Protein AF-A0A2V2NEQ7-F1 (afdb_mono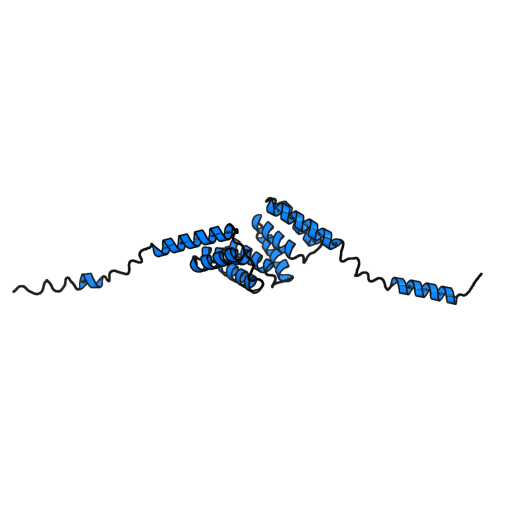mer)

pLDDT: mean 85.44, std 20.17, range [41.31, 98.88]

Sequence (214 aa):
MIRCPTLILILLLLCMVMSIVTPASAAGIRHDNIGAVQLYNLAVDEATAGNFTQADNLTAQALSIQPNFTLALVTRASVLMNLRNMTGAKEVLDKAMAFDPEDANVLATMASFKQQNGADREALTYASKALEANPNLTEAWIIKGTAHGSLGEYEEELKASEQALAISPDNKLAQSNKAYATGMLNNSKKSPVNPLIPLVALICGVVLAIGRRR

Structure (mmCIF, N/CA/C/O backbone):
data_AF-A0A2V2NEQ7-F1
#
_entry.id   AF-A0A2V2NEQ7-F1
#
loop_
_atom_site.group_PDB
_atom_site.id
_atom_site.type_symbol
_atom_site.label_atom_id
_atom_site.label_alt_id
_atom_site.label_comp_id
_atom_site.label_asym_id
_atom_site.label_entity_id
_atom_site.label_seq_id
_atom_site.pdbx_PDB_ins_code
_atom_site.Cartn_x
_atom_site.Cartn_y
_atom_site.Cartn_z
_atom_site.occupancy
_atom_site.B_iso_or_equiv
_atom_site.auth_seq_id
_atom_site.auth_comp_id
_atom_site.auth_asym_id
_atom_site.auth_atom_id
_atom_site.pdbx_PDB_model_num
ATOM 1 N N . MET A 1 1 ? 24.742 -42.609 -59.446 1.00 47.03 1 MET A N 1
ATOM 2 C CA . MET A 1 1 ? 24.445 -41.232 -59.909 1.00 47.03 1 MET A CA 1
ATOM 3 C C . MET A 1 1 ? 22.943 -41.106 -60.152 1.00 47.03 1 MET A C 1
ATOM 5 O O . MET A 1 1 ? 22.489 -41.299 -61.271 1.00 47.03 1 MET A O 1
ATOM 9 N N . ILE A 1 2 ? 22.150 -40.866 -59.104 1.00 45.88 2 ILE A N 1
ATOM 10 C CA . ILE A 1 2 ? 20.686 -40.768 -59.225 1.00 45.88 2 ILE A CA 1
ATOM 11 C C . ILE A 1 2 ? 20.337 -39.319 -59.591 1.00 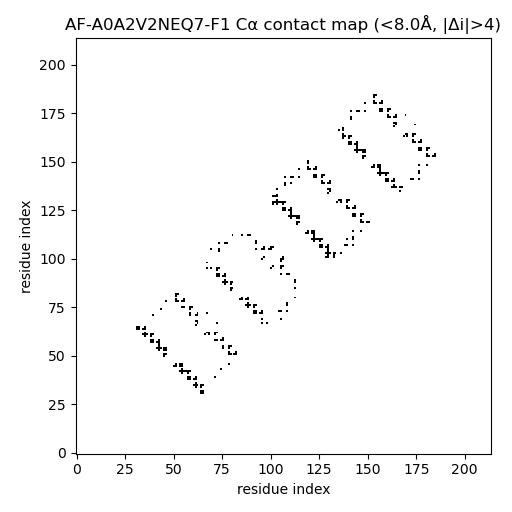45.88 2 ILE A C 1
ATOM 13 O O . ILE A 1 2 ? 20.232 -38.454 -58.729 1.00 45.88 2 ILE A O 1
ATOM 17 N N . ARG A 1 3 ? 20.220 -39.040 -60.895 1.00 55.25 3 ARG A N 1
ATOM 18 C CA . ARG A 1 3 ? 19.657 -37.793 -61.440 1.00 55.25 3 ARG A CA 1
ATOM 19 C C . ARG A 1 3 ? 18.138 -37.951 -61.519 1.00 55.25 3 ARG A C 1
ATOM 21 O O . ARG A 1 3 ? 17.610 -38.255 -62.580 1.00 55.25 3 ARG A O 1
ATOM 28 N N . CYS A 1 4 ? 17.445 -37.784 -60.395 1.00 54.53 4 CYS A N 1
ATOM 29 C CA . CYS A 1 4 ? 15.984 -37.703 -60.384 1.00 54.53 4 CYS A CA 1
ATOM 30 C C . CYS A 1 4 ? 15.580 -36.276 -59.967 1.00 54.53 4 CYS A C 1
ATOM 32 O O . CYS A 1 4 ? 15.575 -35.975 -58.771 1.00 54.53 4 CYS A O 1
ATOM 34 N N . PRO A 1 5 ? 15.320 -35.360 -60.922 1.00 71.06 5 PRO A N 1
ATOM 35 C CA . PRO A 1 5 ? 15.064 -33.944 -60.630 1.00 71.06 5 PRO A CA 1
ATOM 36 C C . PRO A 1 5 ? 13.807 -33.727 -59.772 1.00 71.06 5 PRO A C 1
ATOM 38 O O . PRO A 1 5 ? 13.732 -32.767 -59.011 1.00 71.06 5 PRO A O 1
ATOM 41 N N . THR A 1 6 ? 12.859 -34.663 -59.816 1.00 70.50 6 THR A N 1
ATOM 42 C CA . THR A 1 6 ? 11.661 -34.689 -58.967 1.00 70.50 6 THR A CA 1
ATOM 43 C C . THR A 1 6 ? 11.976 -34.930 -57.491 1.00 70.50 6 THR A C 1
ATOM 45 O O . THR A 1 6 ? 11.348 -34.316 -56.635 1.00 70.50 6 THR A O 1
ATOM 48 N N . LEU A 1 7 ? 12.980 -35.751 -57.165 1.00 67.50 7 LEU A N 1
ATOM 49 C CA . LEU A 1 7 ? 13.354 -36.032 -55.773 1.00 67.50 7 LEU A CA 1
ATOM 50 C C . LEU A 1 7 ? 14.027 -34.819 -55.108 1.00 67.50 7 LEU A C 1
ATOM 52 O O . LEU A 1 7 ? 13.791 -34.546 -53.935 1.00 67.50 7 LEU A O 1
ATOM 56 N N . ILE A 1 8 ? 14.816 -34.060 -55.876 1.00 74.19 8 ILE A N 1
ATOM 57 C CA . ILE A 1 8 ? 15.470 -32.825 -55.413 1.00 74.19 8 ILE A CA 1
ATOM 58 C C . ILE A 1 8 ? 14.425 -31.732 -55.152 1.00 74.19 8 ILE A C 1
ATOM 60 O O . ILE A 1 8 ? 14.496 -31.049 -54.134 1.00 74.19 8 ILE A O 1
ATOM 64 N N . LEU A 1 9 ? 13.420 -31.602 -56.025 1.00 70.31 9 LEU A N 1
ATOM 65 C CA . LEU A 1 9 ? 12.347 -30.621 -55.855 1.00 70.31 9 LEU A CA 1
ATOM 66 C C . LEU A 1 9 ? 11.471 -30.926 -54.627 1.00 70.31 9 LEU A C 1
ATOM 68 O O . LEU A 1 9 ? 11.118 -30.014 -53.885 1.00 70.31 9 LEU A O 1
ATOM 72 N N . ILE A 1 10 ? 11.177 -32.206 -54.370 1.00 75.00 10 ILE A N 1
ATOM 73 C CA . ILE A 1 10 ? 10.426 -32.641 -53.181 1.00 75.00 10 ILE A CA 1
ATOM 74 C C . ILE A 1 10 ? 11.228 -32.379 -51.898 1.00 75.00 10 ILE A C 1
ATOM 76 O O . ILE A 1 10 ? 10.660 -31.898 -50.921 1.00 75.00 10 ILE A O 1
ATOM 80 N N . LEU A 1 11 ? 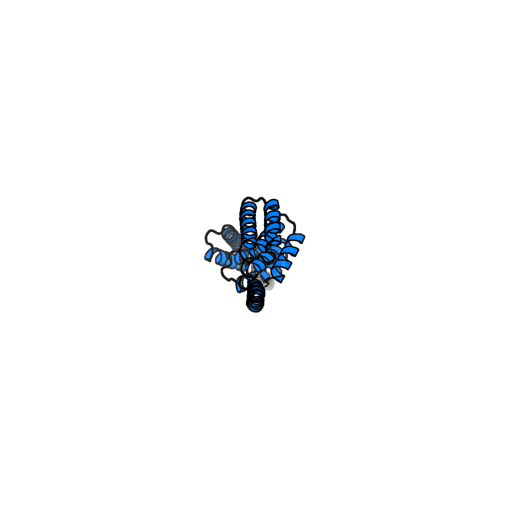12.545 -32.624 -51.899 1.00 68.50 11 LEU A N 1
ATOM 81 C CA . LEU A 1 11 ? 13.400 -32.336 -50.741 1.00 68.50 11 LEU A CA 1
ATOM 82 C C . LEU A 1 11 ? 13.479 -30.830 -50.440 1.00 68.50 11 LEU A C 1
ATOM 84 O O . LEU A 1 11 ? 13.432 -30.432 -49.280 1.00 68.50 11 LEU A O 1
ATOM 88 N N . LEU A 1 12 ? 13.557 -29.989 -51.477 1.00 72.19 12 LEU A N 1
ATOM 89 C CA . LEU A 1 12 ? 13.576 -28.529 -51.331 1.00 72.19 12 LEU A CA 1
ATOM 90 C C . LEU A 1 12 ? 12.238 -27.980 -50.816 1.00 72.19 12 LEU A C 1
ATOM 92 O O . LEU A 1 12 ? 12.231 -27.101 -49.955 1.00 72.19 12 LEU A O 1
ATOM 96 N N . LEU A 1 13 ? 11.114 -28.529 -51.286 1.00 71.25 13 LEU A N 1
ATOM 97 C CA . LEU A 1 13 ? 9.783 -28.170 -50.792 1.00 71.25 13 LEU A CA 1
ATOM 98 C C . LEU A 1 13 ? 9.573 -28.626 -49.340 1.00 71.25 13 LEU A C 1
ATOM 100 O O . LEU A 1 13 ? 9.060 -27.855 -48.535 1.00 71.25 13 LEU A O 1
ATOM 104 N N . LEU A 1 14 ? 10.033 -29.826 -48.969 1.00 66.00 14 LEU A N 1
ATOM 105 C CA . LEU A 1 14 ? 9.992 -30.307 -47.582 1.00 66.00 14 LEU A CA 1
ATOM 106 C C . LEU A 1 14 ? 10.853 -29.444 -46.646 1.00 66.00 14 LEU A C 1
ATOM 108 O O . LEU A 1 14 ? 10.407 -29.119 -45.548 1.00 66.00 14 LEU A O 1
ATOM 112 N N . CYS A 1 15 ? 12.037 -29.001 -47.085 1.00 61.03 15 CYS A N 1
ATOM 113 C CA . CYS A 1 15 ? 12.854 -28.055 -46.320 1.00 61.03 15 CYS A CA 1
ATOM 114 C C . CYS A 1 15 ? 12.157 -26.697 -46.136 1.00 61.03 15 CYS A C 1
ATOM 116 O O . CYS A 1 15 ? 12.177 -26.160 -45.031 1.00 61.03 15 CYS A O 1
ATOM 118 N N . MET A 1 16 ? 11.490 -26.166 -47.169 1.00 61.88 16 MET A N 1
ATOM 119 C CA . MET A 1 16 ? 10.717 -24.920 -47.052 1.00 61.88 16 MET A CA 1
ATOM 120 C C . MET A 1 16 ? 9.546 -25.045 -46.071 1.00 61.88 16 MET A C 1
ATOM 122 O O . MET A 1 16 ? 9.318 -24.131 -45.285 1.00 61.88 16 MET A O 1
ATOM 126 N N . VAL A 1 17 ? 8.829 -26.172 -46.069 1.00 60.00 17 VAL A N 1
ATOM 127 C CA . VAL A 1 17 ? 7.694 -26.389 -45.154 1.00 60.00 17 VAL A CA 1
ATOM 128 C C . VAL A 1 17 ? 8.168 -26.532 -43.701 1.00 60.00 17 VAL A C 1
ATOM 130 O O . VAL A 1 17 ? 7.545 -25.973 -42.802 1.00 60.00 17 VAL A O 1
ATOM 133 N N . MET A 1 18 ? 9.308 -27.186 -43.450 1.00 57.06 18 MET A N 1
ATOM 134 C CA . MET A 1 18 ? 9.866 -27.332 -42.093 1.00 57.06 18 MET A CA 1
ATOM 135 C C . MET A 1 18 ? 10.41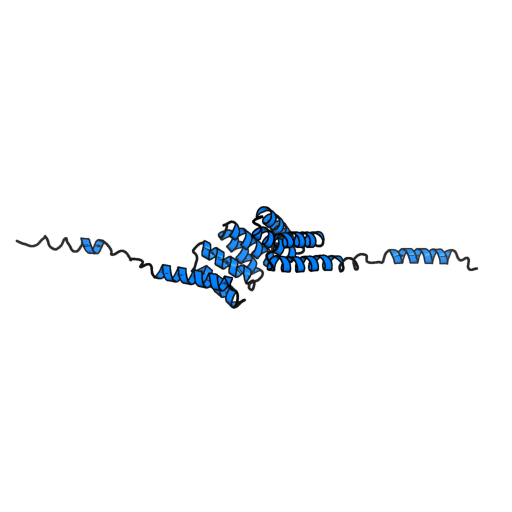5 -26.017 -41.512 1.00 57.06 18 MET A C 1
ATOM 137 O O . MET A 1 18 ? 10.456 -25.864 -40.294 1.00 57.06 18 MET A O 1
ATOM 141 N N . SER A 1 19 ? 10.786 -25.043 -42.351 1.00 55.78 19 SER A N 1
ATOM 142 C CA . SER A 1 19 ? 11.169 -23.693 -41.903 1.00 55.78 19 SER A CA 1
ATOM 143 C C . SER A 1 19 ? 9.980 -22.789 -41.555 1.00 55.78 19 SER A C 1
ATOM 145 O O . SER A 1 19 ? 10.180 -21.757 -40.922 1.00 55.78 19 SER A O 1
ATOM 147 N N . ILE A 1 20 ? 8.755 -23.160 -41.944 1.00 56.22 20 ILE A N 1
ATOM 148 C CA . ILE A 1 20 ? 7.530 -22.391 -41.658 1.00 56.22 20 ILE A CA 1
ATOM 149 C C . ILE A 1 20 ? 6.862 -22.868 -40.352 1.00 56.22 20 ILE A C 1
ATOM 151 O O . ILE A 1 20 ? 6.112 -22.118 -39.734 1.00 56.22 20 ILE A O 1
ATOM 155 N N . VAL A 1 21 ? 7.162 -24.089 -39.886 1.00 52.66 21 VAL A N 1
ATOM 156 C CA . VAL A 1 21 ? 6.544 -24.707 -38.691 1.00 52.66 21 VAL A CA 1
ATOM 157 C C . VAL A 1 21 ? 7.474 -24.684 -37.469 1.00 52.66 21 VAL A C 1
ATOM 159 O O . VAL A 1 21 ? 7.414 -25.555 -36.605 1.00 52.66 21 VAL A O 1
ATOM 162 N N . THR A 1 22 ? 8.327 -23.669 -37.330 1.00 50.72 22 THR A N 1
ATOM 163 C CA . THR A 1 22 ? 8.797 -23.309 -35.987 1.00 50.72 22 THR A CA 1
ATOM 164 C C . THR A 1 22 ? 7.788 -22.331 -35.388 1.00 50.72 22 THR A C 1
ATOM 166 O O . THR A 1 22 ? 7.616 -21.226 -35.905 1.00 50.72 22 THR A O 1
ATOM 169 N N . PRO A 1 23 ? 7.085 -22.678 -34.295 1.00 44.25 23 PRO A N 1
ATOM 170 C CA . PRO A 1 23 ? 6.385 -21.662 -33.537 1.00 44.25 23 PRO A CA 1
ATOM 171 C C . PRO A 1 23 ? 7.455 -20.794 -32.867 1.00 44.25 23 PRO A C 1
ATOM 173 O O . PRO A 1 23 ? 7.962 -21.109 -31.791 1.00 44.25 23 PRO A O 1
ATOM 176 N N . ALA A 1 24 ? 7.787 -19.671 -33.506 1.00 45.69 24 ALA A N 1
ATOM 177 C CA . ALA A 1 24 ? 8.608 -18.596 -32.948 1.00 45.69 24 ALA A CA 1
ATOM 178 C C . ALA A 1 24 ? 8.007 -17.977 -31.663 1.00 45.69 24 ALA A C 1
ATOM 180 O O . ALA A 1 24 ? 8.594 -17.077 -31.074 1.00 45.69 24 ALA A O 1
ATOM 181 N N . SER A 1 25 ? 6.856 -18.463 -31.189 1.00 48.22 25 SER A N 1
ATOM 182 C CA . SER A 1 25 ? 6.153 -17.977 -30.002 1.00 48.22 25 SER A CA 1
ATOM 183 C C . SER A 1 25 ? 6.396 -18.787 -28.721 1.00 48.22 25 SER A C 1
ATOM 185 O O . SER A 1 25 ? 5.942 -18.362 -27.665 1.00 48.22 25 SER A O 1
ATOM 187 N N . ALA A 1 26 ? 7.119 -19.915 -28.753 1.00 45.50 26 ALA A N 1
ATOM 188 C CA . ALA A 1 26 ? 7.325 -20.740 -27.549 1.00 45.50 26 ALA A CA 1
ATOM 189 C C . ALA A 1 26 ? 8.683 -20.531 -26.841 1.00 45.50 26 ALA A C 1
ATOM 191 O O . ALA A 1 26 ? 8.828 -20.913 -25.680 1.00 45.50 26 ALA A O 1
ATOM 192 N N . ALA A 1 27 ? 9.670 -19.910 -27.501 1.00 41.53 27 ALA A N 1
ATOM 193 C CA . ALA A 1 27 ? 11.022 -19.710 -26.955 1.00 41.53 27 ALA A CA 1
ATOM 194 C C . ALA A 1 27 ? 11.272 -18.306 -26.359 1.00 41.53 27 ALA A C 1
ATOM 196 O O . ALA A 1 27 ? 12.202 -18.139 -25.575 1.00 41.53 27 ALA A O 1
ATOM 197 N N . GLY A 1 28 ? 10.430 -17.313 -26.669 1.00 42.69 28 GLY A N 1
ATOM 198 C CA . GLY A 1 28 ? 10.563 -15.933 -26.168 1.00 42.69 28 GLY A CA 1
ATOM 199 C C . GLY A 1 28 ? 9.911 -15.658 -24.806 1.00 42.69 28 GLY A C 1
ATOM 200 O O . GLY A 1 28 ? 10.026 -14.562 -24.282 1.00 42.69 28 GLY A O 1
ATOM 201 N N . ILE A 1 29 ? 9.214 -16.631 -24.208 1.00 47.75 29 ILE A N 1
ATOM 202 C CA . ILE A 1 29 ? 8.377 -16.394 -23.013 1.00 47.75 29 ILE A CA 1
ATOM 203 C C . ILE A 1 29 ? 9.144 -16.620 -21.691 1.00 47.75 29 ILE A C 1
ATOM 205 O O . ILE A 1 29 ? 8.662 -16.250 -20.623 1.00 47.75 29 ILE A O 1
ATOM 209 N N . ARG A 1 30 ? 10.348 -17.214 -21.715 1.00 47.94 30 ARG A N 1
ATOM 210 C CA . ARG A 1 30 ? 11.012 -17.691 -20.482 1.00 47.94 30 ARG A CA 1
ATOM 211 C C . ARG A 1 30 ? 12.328 -17.021 -20.097 1.00 47.94 30 ARG A C 1
ATOM 213 O O . ARG A 1 30 ? 12.644 -17.065 -18.917 1.00 47.94 30 ARG A O 1
ATOM 220 N N . HIS A 1 31 ? 13.076 -16.402 -21.008 1.00 51.34 31 HIS A N 1
ATOM 221 C CA . HIS A 1 31 ? 14.372 -15.803 -20.648 1.00 51.34 31 HIS A CA 1
ATOM 222 C C . HIS A 1 31 ? 14.270 -14.328 -20.235 1.00 51.34 31 HIS A C 1
ATOM 224 O O . HIS A 1 31 ? 14.926 -13.934 -19.273 1.00 51.34 31 HIS A O 1
ATOM 230 N N . ASP A 1 32 ? 13.377 -13.556 -20.855 1.00 58.19 32 ASP A N 1
ATOM 231 C CA . ASP A 1 32 ? 13.247 -12.120 -20.574 1.00 58.19 32 ASP A CA 1
ATOM 232 C C . ASP A 1 32 ? 12.552 -11.872 -19.222 1.00 58.19 32 ASP A C 1
ATOM 234 O O . ASP A 1 32 ? 12.997 -11.058 -18.417 1.00 58.19 32 ASP A O 1
ATOM 238 N N . ASN A 1 33 ? 11.527 -12.665 -18.891 1.00 62.72 33 ASN A N 1
ATOM 239 C CA . ASN A 1 33 ? 10.790 -12.535 -17.628 1.00 62.72 33 ASN A CA 1
ATOM 240 C C . ASN A 1 33 ? 11.651 -12.880 -16.390 1.00 62.72 33 ASN A C 1
ATOM 242 O O . ASN A 1 33 ? 11.504 -12.273 -15.331 1.00 62.72 33 ASN A O 1
ATOM 246 N N . ILE A 1 34 ? 12.619 -13.800 -16.523 1.00 74.56 34 ILE A N 1
ATOM 247 C CA . ILE A 1 34 ? 13.565 -14.104 -15.433 1.00 74.56 34 ILE A CA 1
ATOM 248 C C . ILE A 1 34 ? 14.378 -12.854 -15.067 1.00 74.56 34 ILE A C 1
ATOM 250 O O . ILE A 1 34 ? 14.581 -12.593 -13.882 1.00 74.56 34 ILE A O 1
ATOM 254 N N . GLY A 1 35 ? 14.781 -12.050 -16.057 1.00 90.06 35 GLY A N 1
ATOM 255 C CA . GLY A 1 35 ? 15.503 -10.799 -15.822 1.00 90.06 35 GLY A CA 1
ATOM 256 C C . GLY A 1 35 ? 14.664 -9.765 -15.067 1.00 90.06 35 GLY A C 1
ATOM 257 O O . GLY A 1 35 ? 15.140 -9.184 -14.092 1.00 90.06 35 GLY A O 1
ATOM 258 N N . ALA A 1 36 ? 13.397 -9.581 -15.455 1.00 93.75 36 ALA A N 1
ATOM 259 C CA . ALA A 1 36 ? 12.496 -8.635 -14.792 1.00 93.75 36 ALA A CA 1
ATOM 260 C C . ALA A 1 36 ? 12.236 -9.009 -13.323 1.00 93.75 36 ALA A C 1
ATOM 262 O O . ALA A 1 36 ? 12.317 -8.155 -12.439 1.00 93.75 36 ALA A O 1
ATOM 263 N N . VAL A 1 37 ? 11.984 -10.293 -13.045 1.00 94.88 37 VAL A N 1
ATOM 264 C CA . VAL A 1 37 ? 11.744 -10.790 -11.680 1.00 94.88 37 VAL A CA 1
ATOM 265 C C . VAL A 1 37 ? 12.996 -10.677 -10.807 1.00 94.88 37 VAL A C 1
ATOM 267 O O . VAL A 1 37 ? 12.895 -10.284 -9.647 1.00 94.88 37 VAL A O 1
ATOM 270 N N . GLN A 1 38 ? 14.185 -10.968 -11.343 1.00 95.19 38 GLN A N 1
ATOM 271 C CA . GLN A 1 38 ? 15.442 -10.801 -10.602 1.00 95.19 38 GLN A CA 1
ATOM 272 C C . GLN A 1 38 ? 15.692 -9.340 -10.218 1.00 95.19 38 GLN A C 1
ATOM 274 O O . GLN A 1 38 ? 15.998 -9.053 -9.062 1.00 95.19 38 GLN A O 1
ATOM 279 N N . LEU A 1 39 ? 15.517 -8.416 -11.166 1.00 97.19 39 LEU A N 1
ATOM 280 C CA . LEU A 1 39 ? 15.645 -6.980 -10.915 1.00 97.19 39 LEU A CA 1
ATOM 281 C C . LEU A 1 39 ? 14.617 -6.490 -9.894 1.00 97.19 39 LEU A C 1
ATOM 283 O O . LEU A 1 39 ? 14.957 -5.697 -9.021 1.00 97.19 39 LEU A O 1
ATOM 287 N N . TYR A 1 40 ? 13.381 -6.986 -9.971 1.00 97.62 40 TYR A N 1
ATOM 288 C CA . TYR A 1 40 ? 12.343 -6.684 -8.991 1.00 97.62 40 TYR A CA 1
ATOM 289 C C . TYR A 1 40 ? 12.719 -7.154 -7.582 1.00 97.62 40 TYR A C 1
ATOM 291 O O . TYR A 1 40 ? 12.620 -6.366 -6.647 1.00 97.62 40 TYR A O 1
ATOM 299 N N . ASN A 1 41 ? 13.200 -8.389 -7.424 1.00 97.12 41 ASN A N 1
ATOM 300 C CA . ASN A 1 41 ? 13.605 -8.904 -6.114 1.00 97.12 41 ASN A CA 1
ATOM 301 C C . ASN A 1 41 ? 14.740 -8.064 -5.509 1.00 97.12 41 ASN A C 1
ATOM 303 O O . ASN A 1 41 ? 14.640 -7.647 -4.360 1.00 97.12 41 ASN A O 1
ATOM 307 N N . LEU A 1 42 ? 15.757 -7.720 -6.309 1.00 97.44 42 LEU A N 1
ATOM 308 C CA . LEU A 1 42 ? 16.818 -6.805 -5.875 1.00 97.44 42 LEU A CA 1
ATOM 309 C C . LEU A 1 42 ? 16.261 -5.426 -5.498 1.00 97.44 42 LEU A C 1
ATOM 311 O O . LEU A 1 42 ? 16.705 -4.823 -4.528 1.00 97.44 42 LEU A O 1
ATOM 315 N N . ALA A 1 43 ? 15.280 -4.915 -6.245 1.00 98.12 43 ALA A N 1
ATOM 316 C CA . ALA A 1 43 ? 14.652 -3.640 -5.922 1.00 98.12 43 ALA A CA 1
ATOM 317 C C . ALA A 1 43 ? 13.909 -3.682 -4.581 1.00 98.12 43 ALA A C 1
ATOM 319 O O . ALA A 1 43 ? 13.936 -2.698 -3.844 1.00 98.12 43 ALA A O 1
ATOM 320 N N . VAL A 1 44 ? 13.256 -4.804 -4.262 1.00 97.88 44 VAL A N 1
ATOM 321 C CA . VAL A 1 44 ? 12.611 -5.025 -2.962 1.00 97.88 44 VAL A CA 1
ATOM 322 C C . VAL A 1 44 ? 13.658 -5.059 -1.852 1.00 97.88 44 VAL A C 1
ATOM 324 O O . VAL A 1 44 ? 13.488 -4.351 -0.863 1.00 97.88 44 VAL A O 1
ATOM 327 N N . ASP A 1 45 ? 14.761 -5.788 -2.033 1.00 97.44 45 ASP A N 1
ATOM 328 C CA . ASP A 1 45 ? 15.853 -5.835 -1.053 1.00 97.44 45 ASP A CA 1
ATOM 329 C C . ASP A 1 45 ? 16.405 -4.427 -0.774 1.00 97.44 45 ASP A C 1
ATOM 331 O O . ASP A 1 45 ? 16.454 -3.987 0.377 1.00 97.44 45 ASP A O 1
ATOM 335 N N . GLU A 1 46 ? 16.707 -3.656 -1.821 1.00 97.88 46 GLU A N 1
ATOM 336 C CA . GLU A 1 46 ? 17.180 -2.273 -1.688 1.00 97.88 46 GLU A CA 1
ATOM 337 C C . GLU A 1 46 ? 16.134 -1.355 -1.037 1.00 97.88 46 GLU A C 1
ATOM 339 O O . GLU A 1 46 ? 16.472 -0.524 -0.192 1.00 97.88 46 GLU A O 1
ATOM 344 N N . ALA A 1 47 ? 14.849 -1.517 -1.369 1.00 97.06 47 ALA A N 1
ATOM 345 C CA . ALA A 1 47 ? 13.773 -0.754 -0.740 1.00 97.06 47 ALA A CA 1
ATOM 346 C C . ALA A 1 47 ? 13.655 -1.068 0.759 1.00 97.06 47 ALA A C 1
ATOM 348 O O . ALA A 1 47 ? 13.483 -0.149 1.560 1.00 97.06 47 ALA A O 1
ATOM 349 N N . THR A 1 48 ? 13.799 -2.337 1.159 1.00 95.62 48 THR A N 1
ATOM 350 C CA . THR A 1 48 ? 13.794 -2.731 2.579 1.00 95.62 48 THR A CA 1
ATOM 351 C C . THR A 1 48 ? 15.027 -2.238 3.334 1.00 95.62 48 THR A C 1
ATOM 353 O O . THR A 1 48 ? 14.926 -1.913 4.516 1.00 95.62 48 THR A O 1
ATOM 356 N N . ALA A 1 49 ? 16.168 -2.105 2.651 1.00 96.94 49 ALA A N 1
ATOM 357 C CA . ALA A 1 49 ? 17.378 -1.491 3.191 1.00 96.94 49 ALA A CA 1
ATOM 358 C C . ALA A 1 49 ? 17.298 0.050 3.278 1.00 96.94 49 ALA A C 1
ATOM 360 O O . ALA A 1 49 ? 18.175 0.674 3.873 1.00 96.94 49 ALA A O 1
ATOM 361 N N . GLY A 1 50 ? 16.257 0.672 2.708 1.00 95.94 50 GLY A N 1
ATOM 362 C CA . GLY A 1 50 ? 16.078 2.128 2.657 1.00 95.94 50 GLY A CA 1
ATOM 363 C C . GLY A 1 50 ? 16.802 2.818 1.494 1.00 95.94 50 GLY A C 1
ATOM 364 O O . GLY A 1 50 ? 16.786 4.046 1.392 1.00 95.94 50 GLY A O 1
ATOM 365 N N . ASN A 1 51 ? 17.401 2.054 0.578 1.00 97.81 51 ASN A N 1
ATOM 366 C CA . ASN A 1 51 ? 18.126 2.551 -0.590 1.00 97.81 51 ASN A CA 1
ATOM 367 C C . ASN A 1 51 ? 17.163 2.871 -1.747 1.00 97.81 51 ASN A C 1
ATOM 369 O O . ASN A 1 51 ? 17.228 2.306 -2.842 1.00 97.81 51 ASN A O 1
ATOM 373 N N . PHE A 1 52 ? 16.247 3.812 -1.515 1.00 97.81 52 PHE A N 1
ATOM 374 C CA . PHE A 1 52 ? 15.131 4.096 -2.422 1.00 97.81 52 PHE A CA 1
ATOM 375 C C . PHE A 1 52 ? 15.557 4.521 -3.836 1.00 97.81 52 PHE A C 1
ATOM 377 O O . PHE A 1 52 ? 14.929 4.119 -4.811 1.00 97.81 52 PHE A O 1
ATOM 384 N N . THR A 1 53 ? 16.647 5.274 -3.990 1.00 98.25 53 THR A N 1
ATOM 385 C CA . THR A 1 53 ? 17.148 5.664 -5.322 1.00 98.25 53 THR A CA 1
ATOM 386 C C . THR A 1 53 ? 17.569 4.451 -6.155 1.00 98.25 53 THR A C 1
ATOM 388 O O . THR A 1 53 ? 17.312 4.392 -7.357 1.00 98.25 53 THR A O 1
ATOM 391 N N . GLN A 1 54 ? 18.204 3.461 -5.523 1.00 97.56 54 GLN A N 1
ATOM 392 C CA . GLN A 1 54 ? 18.618 2.239 -6.206 1.00 97.56 54 GLN A CA 1
ATOM 393 C C . GLN A 1 54 ? 17.410 1.356 -6.526 1.00 97.56 54 GLN A C 1
ATOM 395 O O . GLN A 1 54 ? 17.318 0.832 -7.635 1.00 97.56 54 GLN A O 1
ATOM 400 N N . ALA A 1 55 ? 16.449 1.269 -5.603 1.00 98.44 55 ALA A N 1
ATOM 401 C CA . ALA A 1 55 ? 15.188 0.575 -5.834 1.00 98.44 55 ALA A CA 1
ATOM 402 C C . ALA A 1 55 ? 14.386 1.174 -7.012 1.00 98.44 55 ALA A C 1
ATOM 404 O O . ALA A 1 55 ? 13.844 0.422 -7.824 1.00 98.44 55 ALA A O 1
ATOM 405 N N . ASP A 1 56 ? 14.347 2.504 -7.176 1.00 98.56 56 ASP A N 1
ATOM 406 C CA . ASP A 1 56 ? 13.697 3.144 -8.337 1.00 98.56 56 ASP A CA 1
ATOM 407 C C . ASP A 1 56 ? 14.393 2.757 -9.648 1.00 98.56 56 ASP A C 1
ATOM 409 O O . ASP A 1 56 ? 13.736 2.389 -10.619 1.00 98.56 56 ASP A O 1
ATOM 413 N N . ASN A 1 57 ? 15.729 2.753 -9.669 1.00 97.88 57 ASN A N 1
ATOM 414 C CA . ASN A 1 57 ? 16.478 2.346 -10.856 1.00 97.88 57 ASN A CA 1
ATOM 415 C C . ASN A 1 57 ? 16.224 0.869 -11.211 1.00 97.88 57 ASN A C 1
ATOM 417 O O . ASN A 1 57 ? 15.909 0.545 -12.355 1.00 97.88 57 ASN A O 1
ATOM 421 N N . LEU A 1 58 ? 16.298 -0.032 -10.229 1.00 98.38 58 LEU A N 1
ATOM 422 C CA . LEU A 1 58 ? 16.082 -1.464 -10.448 1.00 98.38 58 LEU A CA 1
ATOM 423 C C . LEU A 1 58 ? 14.651 -1.767 -10.902 1.00 98.38 58 LEU A C 1
ATOM 425 O O . LEU A 1 58 ? 14.456 -2.519 -11.856 1.00 98.38 58 LEU A O 1
ATOM 429 N N . THR A 1 59 ? 13.646 -1.135 -10.289 1.00 98.25 59 THR A N 1
ATOM 430 C CA . THR A 1 59 ? 12.260 -1.270 -10.760 1.00 98.25 59 THR A CA 1
ATOM 431 C C . THR A 1 59 ? 12.063 -0.666 -12.152 1.00 98.25 59 THR A C 1
ATOM 433 O O . THR A 1 59 ? 11.351 -1.250 -12.964 1.00 98.25 59 THR A O 1
ATOM 436 N N . ALA A 1 60 ? 12.715 0.451 -12.493 1.00 98.12 60 ALA A N 1
ATOM 437 C CA . ALA A 1 60 ? 12.678 1.005 -13.847 1.00 98.12 60 ALA A CA 1
ATOM 438 C C . ALA A 1 60 ? 13.268 0.040 -14.890 1.00 98.12 60 ALA A C 1
ATOM 440 O O . ALA A 1 60 ? 12.702 -0.099 -15.974 1.00 98.12 60 ALA A O 1
ATOM 441 N N . GLN A 1 61 ? 14.364 -0.648 -14.557 1.00 97.06 61 GLN A N 1
ATOM 442 C CA . GLN A 1 61 ? 14.954 -1.685 -15.407 1.00 97.06 61 GLN A CA 1
ATOM 443 C C . GLN A 1 61 ? 14.050 -2.920 -15.515 1.00 97.06 61 GLN A C 1
ATOM 445 O O . GLN A 1 61 ? 13.866 -3.447 -16.606 1.00 97.06 61 GLN A O 1
ATOM 450 N N . ALA A 1 62 ? 13.423 -3.362 -14.421 1.00 97.31 62 ALA A N 1
ATOM 451 C CA . ALA A 1 62 ? 12.457 -4.461 -14.476 1.00 97.31 62 ALA A CA 1
ATOM 452 C C . ALA A 1 62 ? 11.293 -4.133 -15.430 1.00 97.31 62 ALA A C 1
ATOM 454 O O . ALA A 1 62 ? 10.880 -4.969 -16.233 1.00 97.31 62 ALA A O 1
ATOM 455 N N . LEU A 1 63 ? 10.812 -2.887 -15.395 1.00 96.69 63 LEU A N 1
ATOM 456 C CA . LEU A 1 63 ? 9.712 -2.404 -16.229 1.00 96.69 63 LEU A CA 1
ATOM 457 C C . LEU A 1 63 ? 10.099 -2.141 -17.689 1.00 96.69 63 LEU A C 1
ATOM 459 O O . LEU A 1 63 ? 9.217 -2.119 -18.544 1.00 96.69 63 LEU A O 1
ATOM 463 N N . SER A 1 64 ? 11.382 -1.944 -18.006 1.00 95.88 64 SER A N 1
ATOM 464 C CA . SER A 1 64 ? 11.819 -1.864 -19.407 1.00 95.88 64 SER A CA 1
ATOM 465 C C . SER A 1 64 ? 11.791 -3.234 -20.089 1.00 95.88 64 SER A C 1
ATOM 467 O O . SER A 1 64 ? 11.564 -3.307 -21.294 1.00 95.88 64 SER A O 1
ATOM 469 N N . ILE A 1 65 ? 11.966 -4.306 -19.311 1.00 94.94 65 ILE A N 1
ATOM 470 C CA . ILE A 1 65 ? 11.861 -5.695 -19.767 1.00 94.94 65 ILE A CA 1
ATOM 471 C C . ILE A 1 65 ? 10.397 -6.144 -19.790 1.00 94.94 65 ILE A C 1
ATOM 473 O O . ILE A 1 65 ? 9.932 -6.700 -20.783 1.00 94.94 65 ILE A O 1
ATOM 477 N N . GLN A 1 66 ? 9.658 -5.883 -18.709 1.00 95.25 66 GLN A N 1
ATOM 478 C CA . GLN A 1 66 ? 8.246 -6.232 -18.587 1.00 95.25 66 GLN A CA 1
ATOM 479 C C . GLN A 1 66 ? 7.410 -5.013 -18.153 1.00 95.25 66 GLN A C 1
ATOM 481 O O . GLN A 1 66 ? 7.207 -4.788 -16.957 1.00 95.25 66 GLN A O 1
ATOM 486 N N . PRO A 1 67 ? 6.859 -4.241 -19.108 1.00 94.88 67 PRO A N 1
ATOM 487 C CA . PRO A 1 67 ? 6.123 -3.011 -18.803 1.00 94.88 67 PRO A CA 1
ATOM 488 C C . PRO A 1 67 ? 4.858 -3.197 -17.960 1.00 94.88 67 PRO A C 1
ATOM 490 O O . PRO A 1 67 ? 4.482 -2.287 -17.227 1.00 94.88 67 PRO A O 1
ATOM 493 N N . ASN A 1 68 ? 4.207 -4.361 -18.055 1.00 94.75 68 ASN A N 1
ATOM 494 C CA . ASN A 1 68 ? 2.983 -4.694 -17.321 1.00 94.75 68 ASN A CA 1
ATOM 495 C C . ASN A 1 68 ? 3.249 -5.483 -16.027 1.00 94.75 68 ASN A C 1
ATOM 497 O O . ASN A 1 68 ? 2.366 -6.185 -15.536 1.00 94.75 68 ASN A O 1
ATOM 501 N N . PHE A 1 69 ? 4.468 -5.425 -15.485 1.00 96.19 69 PHE A N 1
ATOM 502 C CA . PHE A 1 69 ? 4.788 -6.108 -14.239 1.00 96.19 69 PHE A CA 1
ATOM 503 C C . PHE A 1 69 ? 4.194 -5.347 -13.045 1.00 96.19 69 PHE A C 1
ATOM 505 O O . PHE A 1 69 ? 4.841 -4.476 -12.462 1.00 96.19 69 PHE A O 1
ATOM 512 N N . THR A 1 70 ? 2.956 -5.687 -12.675 1.00 96.31 70 THR A N 1
ATOM 513 C CA . THR A 1 70 ? 2.172 -4.991 -11.640 1.00 96.31 70 THR A CA 1
ATOM 514 C C . THR A 1 70 ? 2.937 -4.812 -10.332 1.00 96.31 70 THR A C 1
ATOM 516 O O . THR A 1 70 ? 2.993 -3.697 -9.819 1.00 96.31 70 THR A O 1
ATOM 519 N N . LEU A 1 71 ? 3.601 -5.862 -9.829 1.00 96.00 71 LEU A N 1
ATOM 520 C CA . LEU A 1 71 ? 4.387 -5.776 -8.592 1.00 96.00 71 LEU A CA 1
ATOM 521 C C . LEU A 1 71 ? 5.524 -4.744 -8.693 1.00 96.00 71 LEU A C 1
ATOM 523 O O . LEU A 1 71 ? 5.713 -3.946 -7.778 1.00 96.00 71 LEU A O 1
ATOM 527 N N . ALA A 1 72 ? 6.240 -4.688 -9.820 1.00 97.81 72 ALA A N 1
ATOM 528 C CA . ALA A 1 72 ? 7.282 -3.686 -10.029 1.00 97.81 72 ALA A CA 1
ATOM 529 C C . ALA A 1 72 ? 6.706 -2.266 -10.171 1.00 97.81 72 ALA A C 1
ATOM 531 O O . ALA A 1 72 ? 7.309 -1.322 -9.663 1.00 97.81 72 ALA A O 1
ATOM 532 N N . LEU A 1 73 ? 5.533 -2.100 -10.797 1.00 98.56 73 LEU A N 1
ATOM 533 C CA . LEU A 1 73 ? 4.844 -0.806 -10.887 1.00 98.56 73 LEU A CA 1
ATOM 534 C C . LEU A 1 73 ? 4.442 -0.280 -9.500 1.00 98.56 73 LEU A C 1
ATOM 536 O O . LEU A 1 73 ? 4.765 0.862 -9.168 1.00 98.56 73 LEU A O 1
ATOM 540 N N . VAL A 1 74 ? 3.786 -1.101 -8.671 1.00 98.12 74 VAL A N 1
ATOM 541 C CA . VAL A 1 74 ? 3.340 -0.681 -7.327 1.00 98.12 74 VAL A CA 1
ATOM 542 C C . VAL A 1 74 ? 4.518 -0.428 -6.386 1.00 98.12 74 VAL A C 1
ATOM 544 O O . VAL A 1 74 ? 4.525 0.569 -5.657 1.00 98.12 74 VAL A O 1
ATOM 547 N N . THR A 1 75 ? 5.566 -1.259 -6.451 1.00 98.38 75 THR A N 1
ATOM 548 C CA . THR A 1 75 ? 6.796 -1.046 -5.678 1.00 98.38 75 THR A CA 1
ATOM 549 C C . THR A 1 75 ? 7.491 0.235 -6.116 1.00 98.38 75 THR A C 1
ATOM 551 O O . THR A 1 75 ? 7.850 1.045 -5.265 1.00 98.38 75 THR A O 1
ATOM 554 N N . ARG A 1 76 ? 7.620 0.487 -7.424 1.00 98.62 76 ARG A N 1
ATOM 555 C CA . ARG A 1 76 ? 8.231 1.722 -7.924 1.00 98.62 76 ARG A CA 1
ATOM 556 C C . ARG A 1 76 ? 7.454 2.962 -7.502 1.00 98.62 76 ARG A C 1
ATOM 558 O O . ARG A 1 76 ? 8.058 3.926 -7.044 1.00 98.62 76 ARG A O 1
ATOM 565 N N . ALA A 1 77 ? 6.126 2.939 -7.611 1.00 98.62 77 ALA A N 1
ATOM 566 C CA . ALA A 1 77 ? 5.287 4.034 -7.133 1.00 98.62 77 ALA A CA 1
ATOM 567 C C . ALA A 1 77 ? 5.514 4.301 -5.636 1.00 98.62 77 ALA A C 1
ATOM 569 O O . ALA A 1 77 ? 5.720 5.446 -5.237 1.00 98.62 77 ALA A O 1
ATOM 570 N N . SER A 1 78 ? 5.566 3.245 -4.823 1.00 98.31 78 SER A N 1
ATOM 571 C CA . SER A 1 78 ? 5.848 3.334 -3.384 1.00 98.31 78 SER A CA 1
ATOM 572 C C . SER A 1 78 ? 7.228 3.921 -3.088 1.00 98.31 78 SER A C 1
ATOM 574 O O . SER A 1 78 ? 7.366 4.804 -2.238 1.00 98.31 78 SER A O 1
ATOM 576 N N . VAL A 1 79 ? 8.252 3.494 -3.824 1.00 98.50 79 VAL A N 1
ATOM 577 C CA . VAL A 1 79 ? 9.614 4.032 -3.727 1.00 98.50 79 VAL A CA 1
ATOM 578 C C . VAL A 1 79 ? 9.652 5.517 -4.105 1.00 98.50 79 VAL A C 1
ATOM 580 O O . VAL A 1 79 ? 10.242 6.320 -3.385 1.00 98.50 79 VAL A O 1
ATOM 583 N N . LEU A 1 80 ? 8.974 5.915 -5.183 1.00 98.75 80 LEU A N 1
ATOM 584 C CA . LEU A 1 80 ? 8.903 7.313 -5.619 1.00 98.75 80 LEU A CA 1
ATOM 585 C C . LEU A 1 80 ? 8.187 8.209 -4.598 1.00 98.75 80 LEU A C 1
ATOM 587 O O . LEU A 1 80 ? 8.628 9.337 -4.372 1.00 98.75 80 LEU A O 1
ATOM 591 N N . MET A 1 81 ? 7.141 7.708 -3.930 1.00 98.44 81 MET A N 1
ATOM 592 C CA . MET A 1 81 ? 6.494 8.417 -2.818 1.00 98.44 81 MET A CA 1
ATOM 593 C C . MET A 1 81 ? 7.460 8.633 -1.643 1.00 98.44 81 MET A C 1
ATOM 595 O O . MET A 1 81 ? 7.544 9.746 -1.121 1.00 98.44 81 MET A O 1
ATOM 599 N N . ASN A 1 82 ? 8.259 7.620 -1.283 1.00 97.56 82 ASN A N 1
ATOM 600 C CA . ASN A 1 82 ? 9.300 7.746 -0.251 1.00 97.56 82 ASN A CA 1
ATOM 601 C C . ASN A 1 82 ? 10.387 8.764 -0.639 1.00 97.56 82 ASN A C 1
ATOM 603 O O . ASN A 1 82 ? 10.839 9.541 0.199 1.00 97.56 82 ASN A O 1
ATOM 607 N N . LEU A 1 83 ? 10.742 8.834 -1.924 1.00 97.94 83 LEU A N 1
ATOM 608 C CA . LEU A 1 83 ? 11.638 9.854 -2.484 1.00 97.94 83 LEU A CA 1
ATOM 609 C C . LEU A 1 83 ? 10.989 11.244 -2.619 1.00 97.94 83 LEU A C 1
ATOM 611 O O . LEU A 1 83 ? 11.630 12.170 -3.114 1.00 97.94 83 LEU A O 1
ATOM 615 N N . ARG A 1 84 ? 9.724 11.411 -2.207 1.00 97.50 84 ARG A N 1
ATOM 616 C CA . ARG A 1 84 ? 8.920 12.639 -2.363 1.00 97.50 84 ARG A CA 1
ATOM 617 C C . ARG A 1 84 ? 8.699 13.059 -3.821 1.00 97.50 84 ARG A C 1
ATOM 619 O O . ARG A 1 84 ? 8.226 14.166 -4.076 1.00 97.50 84 ARG A O 1
ATOM 626 N N . ASN A 1 85 ? 8.973 12.177 -4.781 1.00 98.25 85 ASN A N 1
ATOM 627 C CA . ASN A 1 85 ? 8.685 12.398 -6.193 1.00 98.25 85 ASN A CA 1
ATOM 628 C C . ASN A 1 85 ? 7.221 12.036 -6.497 1.00 98.25 85 ASN A C 1
ATOM 630 O O . ASN A 1 85 ? 6.922 11.012 -7.115 1.00 98.25 85 ASN A O 1
ATOM 634 N N . MET A 1 86 ? 6.300 12.891 -6.045 1.00 97.69 86 MET A N 1
ATOM 635 C CA . MET A 1 86 ? 4.857 12.664 -6.198 1.00 97.69 86 MET A CA 1
ATOM 636 C C . MET A 1 86 ? 4.411 12.672 -7.666 1.00 97.69 86 MET A C 1
ATOM 638 O O . MET A 1 86 ? 3.517 11.915 -8.037 1.00 97.69 86 MET A O 1
ATOM 642 N N . THR A 1 87 ? 5.057 13.472 -8.518 1.00 98.31 87 THR A N 1
ATOM 643 C CA . THR A 1 87 ? 4.767 13.505 -9.958 1.00 98.31 87 THR A CA 1
ATOM 644 C C . THR A 1 87 ? 5.101 12.166 -10.613 1.00 98.31 87 THR A C 1
ATOM 646 O O . THR A 1 87 ? 4.240 11.567 -11.253 1.00 98.31 87 THR A O 1
ATOM 649 N N . GLY A 1 88 ? 6.310 11.642 -10.386 1.00 98.31 88 GLY A N 1
ATOM 650 C CA . GLY A 1 88 ? 6.710 10.338 -10.916 1.00 98.31 88 GLY A CA 1
ATOM 651 C C . GLY A 1 88 ? 5.864 9.193 -10.355 1.00 98.31 88 GLY A C 1
ATOM 652 O O . GLY A 1 88 ? 5.464 8.301 -11.101 1.00 98.31 88 GLY A O 1
ATOM 653 N N . ALA A 1 89 ? 5.538 9.230 -9.058 1.00 98.56 89 ALA A N 1
ATOM 654 C CA . ALA A 1 89 ? 4.661 8.234 -8.443 1.00 98.56 89 ALA A CA 1
ATOM 655 C C . ALA A 1 89 ? 3.281 8.199 -9.120 1.00 98.56 89 ALA A C 1
ATOM 657 O O . ALA A 1 89 ? 2.777 7.118 -9.429 1.00 98.56 89 ALA A O 1
ATOM 658 N N . LYS A 1 90 ? 2.701 9.371 -9.416 1.00 98.31 90 LYS A N 1
ATOM 659 C CA . LYS A 1 90 ? 1.423 9.483 -10.128 1.00 98.31 90 LYS A CA 1
ATOM 660 C C . LYS A 1 90 ? 1.495 8.894 -11.533 1.00 98.31 90 LYS A C 1
ATOM 662 O O . LYS A 1 90 ? 0.615 8.124 -11.899 1.00 98.31 90 LYS A O 1
ATOM 667 N N . GLU A 1 91 ? 2.542 9.205 -12.294 1.00 98.38 91 GLU A N 1
ATOM 668 C CA . GLU A 1 91 ? 2.724 8.668 -13.648 1.00 98.38 91 GLU A CA 1
ATOM 669 C C . GLU A 1 91 ? 2.833 7.137 -13.663 1.00 98.38 91 GLU A C 1
ATOM 671 O O . GLU A 1 91 ? 2.259 6.476 -14.529 1.00 98.38 91 GLU A O 1
ATOM 676 N N . VAL A 1 92 ? 3.569 6.556 -12.710 1.00 98.56 92 VAL A N 1
ATOM 677 C CA . VAL A 1 92 ? 3.704 5.096 -12.591 1.00 98.56 92 VAL A CA 1
ATOM 678 C C . VAL A 1 92 ? 2.383 4.455 -12.162 1.00 98.56 92 VAL A C 1
ATOM 680 O O . VAL A 1 92 ? 2.002 3.425 -12.716 1.00 98.56 92 VAL A O 1
ATOM 683 N N . LEU A 1 93 ? 1.655 5.073 -11.231 1.00 98.31 93 LEU A N 1
ATOM 684 C CA . LEU A 1 93 ? 0.336 4.600 -10.810 1.00 98.31 93 LEU A CA 1
ATOM 685 C C . LEU A 1 93 ? -0.705 4.669 -11.927 1.00 98.31 93 LEU A C 1
ATOM 687 O O . LEU A 1 93 ? -1.494 3.741 -12.076 1.00 98.31 93 LEU A O 1
ATOM 691 N N . ASP A 1 94 ? -0.692 5.725 -12.738 1.00 98.25 94 ASP A N 1
ATOM 692 C CA . ASP A 1 94 ? -1.585 5.842 -13.894 1.00 98.25 94 ASP A CA 1
ATOM 693 C C . ASP A 1 94 ? -1.323 4.738 -14.915 1.00 98.25 94 ASP A C 1
ATOM 695 O O . ASP A 1 94 ? -2.263 4.157 -15.455 1.00 98.25 94 ASP A O 1
ATOM 699 N N . LYS A 1 95 ? -0.049 4.387 -15.129 1.00 98.06 95 LYS A N 1
ATOM 700 C CA . LYS A 1 95 ? 0.319 3.226 -15.948 1.00 98.06 95 LYS A CA 1
ATOM 701 C C . LYS A 1 95 ? -0.192 1.922 -15.337 1.00 98.06 95 LYS A C 1
ATOM 703 O O . LYS A 1 95 ? -0.737 1.104 -16.067 1.00 98.06 95 LYS A O 1
ATOM 708 N N . ALA A 1 96 ? -0.051 1.732 -14.024 1.00 97.94 96 ALA A N 1
ATOM 709 C CA . ALA A 1 96 ? -0.545 0.537 -13.340 1.00 97.94 96 ALA A CA 1
ATOM 710 C C . ALA A 1 96 ? -2.065 0.372 -13.485 1.00 97.94 96 ALA A C 1
ATOM 712 O O . ALA A 1 96 ? -2.522 -0.689 -13.899 1.00 97.94 96 ALA A O 1
ATOM 713 N N . MET A 1 97 ? -2.830 1.444 -13.257 1.00 97.00 97 MET A N 1
ATOM 714 C CA . MET A 1 97 ? -4.287 1.440 -13.439 1.00 97.00 97 MET A CA 1
ATOM 715 C C . MET A 1 97 ? -4.711 1.223 -14.895 1.00 97.00 97 MET A C 1
ATOM 717 O O . MET A 1 97 ? -5.779 0.674 -15.142 1.00 97.00 97 MET A O 1
ATOM 721 N N . ALA A 1 98 ? -3.905 1.659 -15.867 1.00 97.31 98 ALA A N 1
ATOM 722 C CA . ALA A 1 98 ? -4.187 1.409 -17.277 1.00 97.31 98 ALA A CA 1
ATOM 723 C C . ALA A 1 98 ? -4.025 -0.073 -17.662 1.00 97.31 98 ALA A C 1
ATOM 725 O O . ALA A 1 98 ? -4.666 -0.516 -18.614 1.00 97.31 98 ALA A O 1
ATOM 726 N N . PHE A 1 99 ? -3.181 -0.829 -16.950 1.00 95.69 99 PHE A N 1
ATOM 727 C CA . PHE A 1 99 ? -3.029 -2.270 -17.160 1.00 95.69 99 PHE A CA 1
ATOM 728 C C . PHE A 1 99 ? -4.095 -3.080 -16.428 1.00 95.69 99 PHE A C 1
ATOM 730 O O . PHE A 1 99 ? -4.718 -3.941 -17.044 1.00 95.69 99 PHE A O 1
ATOM 737 N N . ASP A 1 100 ? -4.288 -2.808 -15.139 1.00 94.50 100 ASP A N 1
ATOM 738 C CA . ASP A 1 100 ? -5.306 -3.463 -14.324 1.00 94.50 100 ASP A CA 1
ATOM 739 C C . ASP A 1 100 ? -5.889 -2.468 -13.302 1.00 94.50 100 ASP A C 1
ATOM 741 O O . ASP A 1 100 ? -5.259 -2.179 -12.279 1.00 94.50 100 ASP A O 1
ATOM 745 N N . PRO A 1 101 ? -7.073 -1.895 -13.579 1.00 96.19 101 PRO A N 1
ATOM 746 C CA . PRO A 1 101 ? -7.712 -0.935 -12.686 1.00 96.19 101 PRO A CA 1
ATOM 747 C C . PRO A 1 101 ? -8.377 -1.583 -11.461 1.00 96.19 101 PRO A C 1
ATOM 749 O O . PRO A 1 101 ? -8.763 -0.851 -10.548 1.00 96.19 101 PRO A O 1
ATOM 752 N N . GLU A 1 102 ? -8.544 -2.909 -11.439 1.00 96.69 102 GLU A N 1
ATOM 753 C CA . GLU A 1 102 ? -9.209 -3.641 -10.352 1.00 96.69 102 GLU A CA 1
ATOM 754 C C . GLU A 1 102 ? -8.216 -4.390 -9.447 1.00 96.69 102 GLU A C 1
ATOM 756 O O . GLU A 1 102 ? -8.611 -4.902 -8.397 1.00 96.69 102 GLU A O 1
ATOM 761 N N . ASP A 1 103 ? -6.922 -4.404 -9.790 1.00 98.12 103 ASP A N 1
ATOM 762 C CA . ASP A 1 103 ? -5.886 -4.994 -8.942 1.00 98.12 103 ASP A CA 1
ATOM 763 C C . ASP A 1 103 ? -5.857 -4.330 -7.555 1.00 98.12 103 ASP A C 1
ATOM 765 O O . ASP A 1 103 ? -5.661 -3.119 -7.392 1.00 98.12 103 ASP A O 1
ATOM 769 N N . ALA A 1 104 ? -6.022 -5.157 -6.521 1.00 98.31 104 ALA A N 1
ATOM 770 C CA . ALA A 1 104 ? -6.122 -4.693 -5.145 1.00 98.31 104 ALA A CA 1
ATOM 771 C C . ALA A 1 104 ? -4.860 -3.951 -4.665 1.00 98.31 104 ALA A C 1
ATOM 773 O O . ALA A 1 104 ? -4.969 -2.992 -3.899 1.00 98.31 104 ALA A O 1
ATOM 774 N N . ASN A 1 105 ? -3.663 -4.349 -5.116 1.00 98.12 105 ASN A N 1
ATOM 775 C CA . ASN A 1 105 ? -2.411 -3.695 -4.727 1.00 98.12 105 ASN A CA 1
ATOM 776 C C . ASN A 1 105 ? -2.252 -2.343 -5.426 1.00 98.12 105 ASN A C 1
ATOM 778 O O . ASN A 1 105 ? -1.789 -1.384 -4.804 1.00 98.12 105 ASN A O 1
ATOM 782 N N . VAL A 1 106 ? -2.659 -2.235 -6.694 1.00 98.56 106 VAL A N 1
ATOM 783 C CA . VAL A 1 106 ? -2.694 -0.956 -7.420 1.00 98.56 106 VAL A CA 1
ATOM 784 C C . VAL A 1 106 ? -3.654 0.013 -6.734 1.00 98.56 106 VAL A C 1
ATOM 786 O O . VAL A 1 106 ? -3.272 1.147 -6.431 1.00 98.56 106 VAL A O 1
ATOM 789 N N . LEU A 1 107 ? -4.867 -0.442 -6.409 1.00 98.81 107 LEU A N 1
ATOM 790 C CA . LEU A 1 107 ? -5.871 0.354 -5.700 1.00 98.81 107 LEU A CA 1
ATOM 791 C C . LEU A 1 107 ? -5.384 0.788 -4.309 1.00 98.81 107 LEU A C 1
ATOM 793 O O . LEU A 1 107 ? -5.516 1.961 -3.953 1.00 98.81 107 LEU A O 1
ATOM 797 N N . ALA A 1 108 ? -4.762 -0.110 -3.539 1.00 98.75 108 ALA A N 1
ATOM 798 C CA . ALA A 1 108 ? -4.193 0.227 -2.234 1.00 98.75 108 ALA A CA 1
ATOM 799 C C . ALA A 1 108 ? -3.034 1.232 -2.354 1.00 98.75 108 ALA A C 1
ATOM 801 O O . ALA A 1 108 ? -2.963 2.197 -1.594 1.00 98.75 108 ALA A O 1
ATOM 802 N N . THR A 1 109 ? -2.161 1.081 -3.352 1.00 98.69 109 THR A N 1
ATOM 803 C CA . THR A 1 109 ? -1.053 2.024 -3.578 1.00 98.69 109 THR A CA 1
ATOM 804 C C . THR A 1 109 ? -1.573 3.399 -4.010 1.00 98.69 109 THR A C 1
ATOM 806 O O . THR A 1 109 ? -1.058 4.423 -3.560 1.00 98.69 109 THR A O 1
ATOM 809 N N . MET A 1 110 ? -2.647 3.453 -4.809 1.00 98.62 110 MET A N 1
ATOM 810 C CA . MET A 1 110 ? -3.342 4.706 -5.122 1.00 98.62 110 MET A CA 1
ATOM 811 C C . MET A 1 110 ? -3.966 5.342 -3.874 1.00 98.62 110 MET A C 1
ATOM 813 O O . MET A 1 110 ? -3.886 6.557 -3.696 1.00 98.62 110 MET A O 1
ATOM 817 N N . ALA A 1 111 ? -4.552 4.541 -2.981 1.00 98.69 111 ALA A N 1
ATOM 818 C CA . ALA A 1 111 ? -5.074 5.034 -1.712 1.00 98.69 111 ALA A CA 1
ATOM 819 C C . ALA A 1 111 ? -3.966 5.675 -0.858 1.00 98.69 111 ALA A C 1
ATOM 821 O O . ALA A 1 111 ? -4.136 6.797 -0.379 1.00 98.69 111 ALA A O 1
ATOM 822 N N . SER A 1 112 ? -2.806 5.017 -0.748 1.00 98.62 112 SER A N 1
ATOM 823 C CA . SER A 1 112 ? -1.622 5.563 -0.069 1.00 98.62 112 SER A CA 1
ATOM 824 C C . SER A 1 112 ? -1.147 6.872 -0.711 1.00 98.62 112 SER A C 1
ATOM 826 O O . SER A 1 112 ? -0.908 7.860 -0.014 1.00 98.62 112 SER A O 1
ATOM 828 N N . PHE A 1 113 ? -1.096 6.935 -2.045 1.00 98.62 113 PHE A N 1
ATOM 829 C CA . PHE A 1 113 ? -0.754 8.159 -2.774 1.00 98.62 113 PHE A CA 1
ATOM 830 C C . PHE A 1 113 ? -1.720 9.311 -2.470 1.00 98.62 113 PHE A C 1
ATOM 832 O O . PHE A 1 113 ? -1.294 10.448 -2.257 1.00 98.62 113 PHE A O 1
ATOM 839 N N . LYS A 1 114 ? -3.029 9.043 -2.432 1.00 98.56 114 LYS A N 1
ATOM 840 C CA . LYS A 1 114 ? -4.043 10.055 -2.103 1.00 98.56 114 LYS A CA 1
ATOM 841 C C . LYS A 1 114 ? -3.909 10.549 -0.669 1.00 98.56 114 LYS A C 1
ATOM 843 O O . LYS A 1 114 ? -3.932 11.758 -0.448 1.00 98.56 114 LYS A O 1
ATOM 848 N N . GLN A 1 115 ? -3.686 9.640 0.273 1.00 97.56 115 GLN A N 1
ATOM 849 C CA . GLN A 1 115 ? -3.458 9.970 1.676 1.00 97.56 115 GLN A CA 1
ATOM 850 C C . GLN A 1 115 ? -2.217 10.851 1.867 1.00 97.56 115 GLN A C 1
ATOM 852 O O . GLN A 1 115 ? -2.293 11.888 2.517 1.00 97.56 115 GLN A O 1
ATOM 857 N N . GLN A 1 116 ? -1.087 10.508 1.241 1.00 96.75 116 GLN A N 1
ATOM 858 C CA . GLN A 1 116 ? 0.138 11.313 1.339 1.00 96.75 116 GLN A CA 1
ATOM 859 C C . GLN A 1 116 ? 0.003 12.715 0.722 1.00 96.75 116 GLN A C 1
ATOM 861 O O . GLN A 1 116 ? 0.771 13.612 1.069 1.00 96.75 116 GLN A O 1
ATOM 866 N N . ASN A 1 117 ? -0.987 12.923 -0.149 1.00 96.12 117 ASN A N 1
ATOM 867 C CA . ASN A 1 117 ? -1.340 14.228 -0.710 1.00 96.12 117 ASN A CA 1
ATOM 868 C C . ASN A 1 117 ? -2.465 14.949 0.064 1.00 96.12 117 ASN A C 1
ATOM 870 O O . ASN A 1 117 ? -2.965 15.969 -0.406 1.00 96.12 117 ASN A O 1
ATOM 874 N N . GLY A 1 118 ? -2.878 14.438 1.230 1.00 95.62 118 GLY A N 1
ATOM 875 C CA . GLY A 1 118 ? -3.919 15.034 2.078 1.00 95.62 118 GLY A CA 1
ATOM 876 C C . GLY A 1 118 ? -5.352 14.837 1.570 1.00 95.62 118 GLY A C 1
ATOM 877 O O . GLY A 1 118 ? -6.274 15.493 2.046 1.00 95.62 118 GLY A O 1
ATOM 878 N N . ALA A 1 119 ? -5.562 13.951 0.594 1.00 98.19 119 ALA A N 1
ATOM 879 C CA . ALA A 1 119 ? -6.872 13.651 0.025 1.00 98.19 119 ALA A CA 1
ATOM 880 C C . ALA A 1 119 ? -7.506 12.423 0.706 1.00 98.19 119 ALA A C 1
ATOM 882 O O . ALA A 1 119 ? -7.801 11.418 0.054 1.00 98.19 119 ALA A O 1
ATOM 883 N N . ASP A 1 120 ? -7.726 12.486 2.022 1.00 97.81 120 ASP A N 1
ATOM 884 C CA . ASP A 1 120 ? -8.135 11.324 2.832 1.00 97.81 120 ASP A CA 1
ATOM 885 C C . ASP A 1 120 ? -9.473 10.702 2.394 1.00 97.81 120 ASP A C 1
ATOM 887 O O . ASP A 1 120 ? -9.621 9.481 2.373 1.00 97.81 120 ASP A O 1
ATOM 891 N N . ARG A 1 121 ? -10.449 11.508 1.952 1.00 98.44 121 ARG A N 1
ATOM 892 C CA . ARG A 1 121 ? -11.728 10.991 1.418 1.00 98.44 121 ARG A CA 1
ATOM 893 C C . ARG A 1 121 ? -11.541 10.183 0.127 1.00 98.44 121 ARG A C 1
ATOM 895 O O . ARG A 1 121 ? -12.206 9.165 -0.073 1.00 98.44 121 ARG A O 1
ATOM 902 N N . GLU A 1 122 ? -10.628 10.609 -0.745 1.00 98.50 122 GLU A N 1
ATOM 903 C CA . GLU A 1 122 ? -10.277 9.835 -1.939 1.00 98.50 122 GLU A CA 1
ATOM 904 C C . GLU A 1 122 ? -9.499 8.572 -1.555 1.00 98.50 122 GLU A C 1
ATOM 906 O O . GLU A 1 122 ? -9.773 7.504 -2.101 1.00 98.50 122 GLU A O 1
ATOM 911 N N . ALA A 1 123 ? -8.594 8.662 -0.574 1.00 98.75 123 ALA A N 1
ATOM 912 C CA . ALA A 1 123 ? -7.878 7.506 -0.043 1.00 98.75 123 ALA A CA 1
ATOM 913 C C . ALA A 1 123 ? -8.845 6.436 0.487 1.00 98.75 123 ALA A C 1
ATOM 915 O O . ALA A 1 123 ? -8.720 5.272 0.117 1.00 98.75 123 ALA A O 1
ATOM 916 N N . LEU A 1 124 ? -9.873 6.823 1.252 1.00 98.81 124 LEU A N 1
ATOM 917 C CA . LEU A 1 124 ? -10.929 5.913 1.718 1.00 98.81 124 LEU A CA 1
ATOM 918 C C . LEU A 1 124 ? -11.682 5.232 0.572 1.00 98.81 124 LEU A C 1
ATOM 920 O O . LEU A 1 124 ? -12.032 4.052 0.674 1.00 98.81 124 LEU A O 1
ATOM 924 N N . THR A 1 125 ? -11.923 5.963 -0.518 1.00 98.69 125 THR A N 1
ATOM 925 C CA . THR A 1 125 ? -12.598 5.426 -1.705 1.00 98.69 125 THR A CA 1
ATOM 926 C C . THR A 1 125 ? -11.748 4.336 -2.355 1.00 98.69 125 THR A C 1
ATOM 928 O O . THR A 1 125 ? -12.236 3.230 -2.577 1.00 98.69 125 THR A O 1
ATOM 931 N N . TYR A 1 126 ? -10.465 4.607 -2.612 1.00 98.81 126 TYR A N 1
ATOM 932 C CA . TYR A 1 126 ? -9.557 3.623 -3.209 1.00 98.81 126 TYR A CA 1
ATOM 933 C C . TYR A 1 126 ? -9.258 2.447 -2.274 1.00 98.81 126 TYR A C 1
ATOM 935 O O . TYR A 1 126 ? -9.262 1.306 -2.726 1.00 98.81 126 TYR A O 1
ATOM 943 N N . ALA A 1 127 ? -9.079 2.693 -0.974 1.00 98.81 127 ALA A N 1
ATOM 944 C CA . ALA A 1 127 ? -8.868 1.633 0.008 1.00 98.81 127 ALA A CA 1
ATOM 945 C C . ALA A 1 127 ? -10.088 0.706 0.104 1.00 98.81 127 ALA A C 1
ATOM 947 O O . ALA A 1 127 ? -9.933 -0.506 0.197 1.00 98.81 127 ALA A O 1
ATOM 948 N N . SER A 1 128 ? -11.308 1.248 0.028 1.00 98.81 128 SER A N 1
ATOM 949 C CA . SER A 1 128 ? -12.520 0.420 0.031 1.00 98.81 128 SER A CA 1
ATOM 950 C C . SER A 1 128 ? -12.632 -0.430 -1.236 1.00 98.81 128 SER A C 1
ATOM 952 O O . SER A 1 128 ? -12.898 -1.619 -1.117 1.00 98.81 128 SER A O 1
ATOM 954 N N . LYS A 1 129 ? -12.311 0.116 -2.417 1.00 98.81 129 LYS A N 1
ATOM 955 C CA . LYS A 1 129 ? -12.228 -0.675 -3.659 1.00 98.81 129 LYS A CA 1
ATOM 956 C C . LYS A 1 129 ? -11.162 -1.772 -3.587 1.00 98.81 129 LYS A C 1
ATOM 958 O O . LYS A 1 129 ? -11.408 -2.897 -4.002 1.00 98.81 129 LYS A O 1
ATOM 963 N N . ALA A 1 130 ? -9.992 -1.470 -3.020 1.00 98.75 130 ALA A N 1
ATOM 964 C CA . ALA A 1 130 ? -8.943 -2.466 -2.810 1.00 98.75 130 ALA A CA 1
ATOM 965 C C . ALA A 1 130 ? -9.427 -3.621 -1.916 1.00 98.75 130 ALA A C 1
ATOM 967 O O . ALA A 1 130 ? -9.104 -4.776 -2.176 1.00 98.75 130 ALA A O 1
ATOM 968 N N . LEU A 1 131 ? -10.231 -3.313 -0.893 1.00 98.75 131 LEU A N 1
ATOM 969 C CA . LEU A 1 131 ? -10.828 -4.299 0.012 1.00 98.75 131 LEU A CA 1
ATOM 970 C C . LEU A 1 131 ? -12.004 -5.064 -0.605 1.00 98.75 131 LEU A C 1
ATOM 972 O O . LEU A 1 131 ? -12.235 -6.208 -0.228 1.00 98.75 131 LEU A O 1
ATOM 976 N N . GLU A 1 132 ? -12.734 -4.474 -1.552 1.00 98.62 132 GLU A N 1
ATOM 977 C CA . GLU A 1 132 ? -13.720 -5.197 -2.366 1.00 98.62 132 GLU A CA 1
ATOM 978 C C . GLU A 1 132 ? -13.029 -6.244 -3.253 1.00 98.62 132 GLU A C 1
ATOM 980 O O . GLU A 1 132 ? -13.496 -7.379 -3.335 1.00 98.62 132 GLU A O 1
ATOM 985 N N . ALA A 1 133 ? -11.886 -5.890 -3.854 1.00 98.12 133 ALA A N 1
ATOM 986 C CA . ALA A 1 133 ? -11.080 -6.801 -4.667 1.00 98.12 133 ALA A CA 1
ATOM 987 C C . ALA A 1 133 ? -10.334 -7.856 -3.825 1.00 98.12 133 ALA A C 1
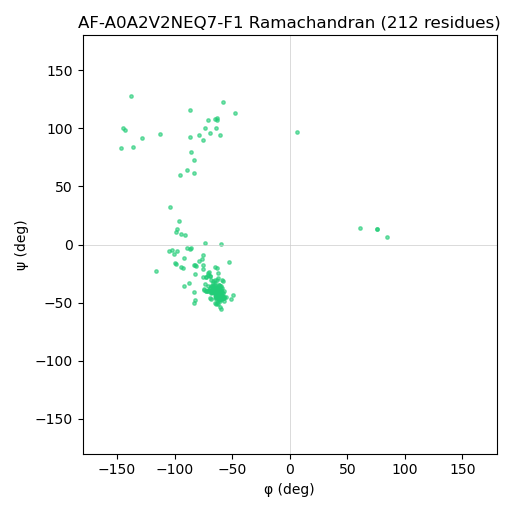ATOM 989 O O . ALA A 1 133 ? -10.250 -9.023 -4.208 1.00 98.12 133 ALA A O 1
ATOM 990 N N . ASN A 1 134 ? -9.800 -7.468 -2.664 1.00 98.38 134 ASN A N 1
ATOM 991 C CA . ASN A 1 134 ? -9.151 -8.369 -1.714 1.00 98.38 134 ASN A CA 1
ATOM 992 C C . ASN A 1 134 ? -9.446 -7.962 -0.255 1.00 98.38 134 ASN A C 1
ATOM 994 O O . ASN A 1 134 ? -8.726 -7.136 0.319 1.00 98.38 134 ASN A O 1
ATOM 998 N N . PRO A 1 135 ? -10.427 -8.610 0.399 1.00 98.44 135 PRO A N 1
ATOM 999 C CA . PRO A 1 135 ? -10.800 -8.307 1.783 1.00 98.44 135 PRO A CA 1
ATOM 1000 C C . PRO A 1 135 ? -9.694 -8.563 2.816 1.00 98.44 135 PRO A C 1
ATOM 1002 O O . PRO A 1 135 ? -9.738 -8.008 3.914 1.00 98.44 135 PRO A O 1
ATOM 1005 N N . ASN A 1 136 ? -8.702 -9.391 2.473 1.00 98.31 136 ASN A N 1
ATOM 1006 C CA . ASN A 1 136 ? -7.600 -9.773 3.356 1.00 98.31 136 ASN A CA 1
ATOM 1007 C C . ASN A 1 136 ? -6.328 -8.945 3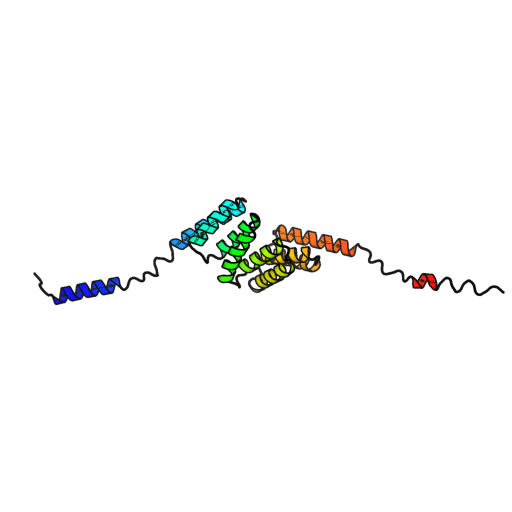.108 1.00 98.31 136 ASN A C 1
ATOM 1009 O O . ASN A 1 136 ? -5.250 -9.310 3.577 1.00 98.31 136 ASN A O 1
ATOM 1013 N N . LEU A 1 137 ? -6.416 -7.839 2.363 1.00 98.31 137 LEU A N 1
ATOM 1014 C CA . LEU A 1 137 ? -5.274 -6.963 2.129 1.00 98.31 137 LEU A CA 1
ATOM 1015 C C . LEU A 1 137 ? -5.023 -6.066 3.350 1.00 98.31 137 LEU A C 1
ATOM 1017 O O . LEU A 1 137 ? -5.605 -4.987 3.475 1.00 98.31 137 LEU A O 1
ATOM 1021 N N . THR A 1 138 ? -4.130 -6.504 4.242 1.00 98.56 138 THR A N 1
ATOM 1022 C CA . THR A 1 138 ? -3.767 -5.785 5.479 1.00 98.56 138 THR A CA 1
ATOM 1023 C C . THR A 1 138 ? -3.427 -4.314 5.228 1.00 98.56 138 THR A C 1
ATOM 1025 O O . THR A 1 138 ? -3.895 -3.444 5.960 1.00 98.56 138 THR A O 1
ATOM 1028 N N . GLU A 1 139 ? -2.661 -4.018 4.174 1.00 98.06 139 GLU A N 1
ATOM 1029 C CA . GLU A 1 139 ? -2.244 -2.650 3.840 1.00 98.06 139 GLU A CA 1
ATOM 1030 C C . GLU A 1 139 ? -3.440 -1.730 3.545 1.00 98.06 139 GLU A C 1
ATOM 1032 O O . GLU A 1 139 ? -3.485 -0.593 4.008 1.00 98.06 139 GLU A O 1
ATOM 1037 N N . ALA A 1 140 ? -4.467 -2.228 2.850 1.00 98.69 140 ALA A N 1
ATOM 1038 C CA . ALA A 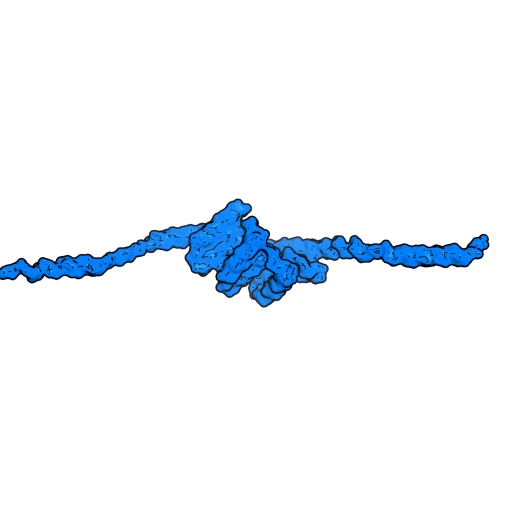1 140 ? -5.661 -1.441 2.553 1.00 98.69 140 ALA A CA 1
ATOM 1039 C C . ALA A 1 140 ? -6.478 -1.132 3.820 1.00 98.69 140 ALA A C 1
ATOM 1041 O O . ALA A 1 140 ? -7.004 -0.025 3.955 1.00 98.69 140 ALA A O 1
ATOM 1042 N N . TRP A 1 141 ? -6.537 -2.061 4.782 1.00 98.88 141 TRP A N 1
ATOM 1043 C CA . TRP A 1 141 ? -7.130 -1.798 6.098 1.00 98.88 141 TRP A CA 1
ATOM 1044 C C . TRP A 1 141 ? -6.341 -0.758 6.897 1.00 98.88 141 TRP A C 1
ATOM 1046 O O . TRP A 1 141 ? -6.951 0.116 7.512 1.00 98.88 141 TRP A O 1
ATOM 1056 N N . ILE A 1 142 ? -5.005 -0.807 6.853 1.00 98.75 142 ILE A N 1
ATOM 1057 C CA . ILE A 1 142 ? -4.144 0.194 7.501 1.00 98.75 142 ILE A CA 1
ATOM 1058 C C . ILE A 1 142 ? -4.389 1.575 6.897 1.00 98.75 142 ILE A C 1
ATOM 1060 O O . ILE A 1 142 ? -4.681 2.511 7.638 1.00 98.75 142 ILE A O 1
ATOM 1064 N N . ILE A 1 143 ? -4.347 1.700 5.567 1.00 98.69 143 ILE A N 1
ATOM 1065 C CA . ILE A 1 143 ? -4.583 2.972 4.869 1.00 98.69 143 ILE A CA 1
ATOM 1066 C C . ILE A 1 143 ? -5.974 3.517 5.198 1.00 98.69 143 ILE A C 1
ATOM 1068 O O . ILE A 1 143 ? -6.112 4.701 5.510 1.00 98.69 143 ILE A O 1
ATOM 1072 N N . LYS A 1 144 ? -6.997 2.651 5.184 1.00 98.69 144 LYS A N 1
ATOM 1073 C CA . LYS A 1 144 ? -8.370 3.013 5.554 1.00 98.69 144 LYS A CA 1
ATOM 1074 C C . LYS A 1 144 ? -8.449 3.537 6.987 1.00 98.69 144 LYS A C 1
ATOM 1076 O O . LYS A 1 144 ? -9.073 4.568 7.215 1.00 98.69 144 LYS A O 1
ATOM 1081 N N . GLY A 1 145 ? -7.792 2.863 7.931 1.00 98.44 145 GLY A N 1
ATOM 1082 C CA . GLY A 1 145 ? -7.721 3.299 9.323 1.00 98.44 145 GLY A CA 1
ATOM 1083 C C . GLY A 1 145 ? -7.054 4.663 9.464 1.00 98.44 145 GLY A C 1
ATOM 1084 O O . GLY A 1 145 ? -7.669 5.589 9.984 1.00 98.44 145 GLY A O 1
ATOM 1085 N N . THR A 1 146 ? -5.849 4.819 8.915 1.00 98.56 146 THR A N 1
ATOM 1086 C CA . THR A 1 146 ? -5.107 6.086 8.957 1.00 98.56 146 THR A CA 1
ATOM 1087 C C . THR A 1 146 ? -5.912 7.233 8.332 1.00 98.56 146 THR A C 1
ATOM 1089 O O . THR A 1 146 ? -5.929 8.333 8.872 1.00 98.56 146 THR A O 1
ATOM 1092 N N . ALA A 1 147 ? -6.631 6.992 7.228 1.00 98.50 147 ALA A N 1
ATOM 1093 C CA . ALA A 1 147 ? -7.441 8.020 6.572 1.00 98.50 147 ALA A CA 1
ATOM 1094 C C . ALA A 1 147 ? -8.655 8.439 7.420 1.00 98.50 147 ALA A C 1
ATOM 1096 O O . ALA A 1 147 ? -8.959 9.627 7.502 1.00 98.50 147 ALA A O 1
ATOM 1097 N N . HIS A 1 148 ? -9.322 7.495 8.094 1.00 98.62 148 HIS A N 1
ATOM 1098 C CA . HIS A 1 148 ? -10.359 7.817 9.079 1.00 98.62 148 HIS A CA 1
ATOM 1099 C C . HIS A 1 148 ? -9.793 8.617 10.264 1.00 98.62 148 HIS A C 1
ATOM 1101 O O . HIS A 1 148 ? -10.388 9.619 10.661 1.00 98.62 148 HIS A O 1
ATOM 1107 N N . GLY A 1 149 ? -8.612 8.246 10.770 1.00 97.88 149 GLY A N 1
ATOM 1108 C CA . GLY A 1 149 ? -7.925 8.971 11.843 1.00 97.88 149 GLY A CA 1
ATOM 1109 C C . GLY A 1 149 ? -7.613 10.424 11.476 1.00 97.88 149 GLY A C 1
ATOM 1110 O O . GLY A 1 149 ? -7.938 11.334 12.238 1.00 97.88 149 GLY A O 1
ATOM 1111 N N . SER A 1 150 ? -7.083 10.666 10.269 1.00 97.62 150 SER A N 1
ATOM 1112 C CA . SER A 1 150 ? -6.850 12.019 9.731 1.00 97.62 150 SER A CA 1
ATOM 1113 C C . SER A 1 150 ? -8.130 12.862 9.643 1.00 97.62 150 SER A C 1
ATOM 1115 O O . SER A 1 150 ? -8.085 14.083 9.792 1.00 97.62 150 SER A O 1
ATOM 1117 N N . LEU A 1 151 ? -9.282 12.219 9.426 1.00 97.44 151 LEU A N 1
ATOM 1118 C CA . LEU A 1 151 ? -10.601 12.859 9.380 1.00 97.44 151 LEU A CA 1
ATOM 1119 C C . LEU A 1 151 ? -11.258 13.012 10.765 1.00 97.44 151 LEU A C 1
ATOM 1121 O O . LEU A 1 151 ? -12.335 13.599 10.863 1.00 97.44 151 LEU A O 1
ATOM 1125 N N . GLY A 1 152 ? -10.626 12.509 11.830 1.00 96.44 152 GLY A N 1
ATOM 1126 C CA . GLY A 1 152 ? -11.167 12.502 13.191 1.00 96.44 152 GLY A CA 1
ATOM 1127 C C . GLY A 1 152 ? -12.247 11.443 13.441 1.00 96.44 152 GLY A C 1
ATOM 1128 O O . GLY A 1 152 ? -12.952 11.511 14.447 1.00 96.44 152 GLY A O 1
ATOM 1129 N N . GLU A 1 153 ? -12.391 10.475 12.537 1.00 98.00 153 GLU A N 1
ATOM 1130 C CA . GLU A 1 153 ? -13.372 9.384 12.573 1.00 98.00 153 GLU A CA 1
ATOM 1131 C C . GLU A 1 153 ? -12.774 8.181 13.335 1.00 98.00 153 GLU A C 1
ATOM 1133 O O . GLU A 1 153 ? -12.476 7.125 12.775 1.00 98.00 153 GLU A O 1
ATOM 1138 N N . TYR A 1 154 ? -12.505 8.372 14.631 1.00 98.25 154 TYR A N 1
ATOM 1139 C CA . TYR A 1 154 ? -11.690 7.441 15.424 1.00 98.25 154 TYR A CA 1
ATOM 1140 C C . TYR A 1 154 ? -12.366 6.081 15.680 1.00 98.25 154 TYR A C 1
ATOM 1142 O O . TYR A 1 154 ? -11.677 5.073 15.852 1.00 98.25 154 TYR A O 1
ATOM 1150 N N . GLU A 1 155 ? -13.700 6.000 15.701 1.00 98.25 155 GLU A N 1
ATOM 1151 C CA . GLU A 1 155 ? -14.418 4.723 15.776 1.00 98.25 155 GLU A CA 1
ATOM 1152 C C . GLU A 1 155 ? -14.170 3.850 14.536 1.00 98.25 155 GLU A C 1
ATOM 1154 O O . GLU A 1 155 ? -13.975 2.636 14.651 1.00 98.25 155 GLU A O 1
ATOM 1159 N N . GLU A 1 156 ? -14.173 4.449 13.349 1.00 98.56 156 GLU A N 1
ATOM 1160 C CA . GLU A 1 156 ? -13.890 3.785 12.079 1.00 98.56 156 GLU A CA 1
ATOM 1161 C C . GLU A 1 156 ? -12.407 3.418 11.951 1.00 98.56 156 GLU A C 1
ATOM 1163 O O . GLU A 1 156 ? -12.095 2.307 11.511 1.00 98.56 156 GLU A O 1
ATOM 1168 N N . GLU A 1 157 ? -11.499 4.292 12.399 1.00 98.69 157 GLU A N 1
ATOM 1169 C CA . GLU A 1 157 ? -10.066 3.987 12.495 1.00 98.69 157 GLU A CA 1
ATOM 1170 C C . GLU A 1 157 ? -9.812 2.754 13.370 1.00 98.69 157 GLU A C 1
ATOM 1172 O O . GLU A 1 157 ? -9.068 1.846 12.975 1.00 98.69 157 GLU A O 1
ATOM 1177 N N . LEU A 1 158 ? -10.455 2.690 14.541 1.00 98.69 158 LEU A N 1
ATOM 1178 C CA . LEU A 1 158 ? -10.329 1.562 15.460 1.00 98.69 158 LEU A CA 1
ATOM 1179 C C . LEU A 1 158 ? -10.795 0.260 14.800 1.00 98.69 158 LEU A C 1
ATOM 1181 O O . LEU A 1 158 ? -10.055 -0.724 14.815 1.00 98.69 158 LEU A O 1
ATOM 1185 N N . LYS A 1 159 ? -11.976 0.262 14.167 1.00 98.69 159 LYS A N 1
ATOM 1186 C CA . LYS A 1 159 ? -12.506 -0.914 13.454 1.00 98.69 159 LYS A CA 1
ATOM 1187 C C . LYS A 1 159 ? -11.559 -1.379 12.349 1.00 98.69 159 LYS A C 1
ATOM 1189 O O . LYS A 1 159 ? -11.281 -2.570 12.251 1.00 98.69 159 LYS A O 1
ATOM 1194 N N . ALA A 1 160 ? -11.055 -0.460 11.525 1.00 98.69 160 ALA A N 1
ATOM 1195 C CA . ALA A 1 160 ? -10.137 -0.795 10.439 1.00 98.69 160 ALA A CA 1
ATOM 1196 C C . ALA A 1 160 ? -8.814 -1.375 10.970 1.00 98.69 160 ALA A C 1
ATOM 1198 O O . ALA A 1 160 ? -8.322 -2.377 10.451 1.00 98.69 160 ALA A O 1
ATOM 1199 N N . SER A 1 161 ? -8.286 -0.807 12.056 1.00 98.69 161 SER A N 1
ATOM 1200 C CA . SER A 1 161 ? -7.080 -1.312 12.721 1.00 98.69 161 SER A CA 1
ATOM 1201 C C . SER A 1 161 ? -7.289 -2.713 13.303 1.00 98.69 161 SER A C 1
ATOM 1203 O O . SER A 1 161 ? -6.402 -3.558 13.225 1.00 98.69 161 SER A O 1
ATOM 1205 N N . GLU A 1 162 ? -8.472 -3.000 13.850 1.00 98.75 162 GLU A N 1
ATOM 1206 C CA . GLU A 1 162 ? -8.827 -4.337 14.336 1.00 98.75 162 GLU A CA 1
ATOM 1207 C C . GLU A 1 162 ? -8.933 -5.366 13.211 1.00 98.75 162 GLU A C 1
ATOM 1209 O O . GLU A 1 162 ? -8.460 -6.487 13.386 1.00 98.75 162 GLU A O 1
ATOM 1214 N N . GLN A 1 163 ? -9.476 -4.989 12.049 1.00 98.75 163 GLN A N 1
ATOM 1215 C CA . GLN A 1 163 ? -9.474 -5.860 10.869 1.00 98.75 163 GLN A CA 1
ATOM 1216 C C . GLN A 1 163 ? -8.047 -6.140 10.380 1.00 98.75 163 GLN A C 1
ATOM 1218 O O . GLN A 1 163 ? -7.693 -7.298 10.157 1.00 98.75 163 GLN A O 1
ATOM 1223 N N . ALA A 1 164 ? -7.191 -5.115 10.296 1.00 98.69 164 ALA A N 1
ATOM 1224 C CA . ALA A 1 164 ? -5.783 -5.297 9.938 1.00 98.69 164 ALA A CA 1
ATOM 1225 C C . ALA A 1 164 ? -5.058 -6.254 10.906 1.00 98.69 164 ALA A C 1
ATOM 1227 O O . ALA A 1 164 ? -4.314 -7.128 10.465 1.00 98.69 164 ALA A O 1
ATOM 1228 N N . LEU A 1 165 ? -5.307 -6.136 12.216 1.00 98.69 165 LEU A N 1
ATOM 1229 C CA . LEU A 1 165 ? -4.716 -7.010 13.237 1.00 98.69 165 LEU A CA 1
ATOM 1230 C C . LEU A 1 165 ? -5.307 -8.421 13.251 1.00 98.69 165 LEU A C 1
ATOM 1232 O O . LEU A 1 165 ? -4.608 -9.361 13.616 1.00 98.69 165 LEU A O 1
ATOM 1236 N N . ALA A 1 166 ? -6.564 -8.598 12.846 1.00 98.62 166 ALA A N 1
ATOM 1237 C CA . ALA A 1 166 ? -7.145 -9.928 12.687 1.00 98.62 166 ALA A CA 1
ATOM 1238 C C . ALA A 1 166 ? -6.441 -10.722 11.571 1.00 98.62 166 ALA A C 1
ATOM 1240 O O . ALA A 1 166 ? -6.270 -11.933 11.696 1.00 98.62 166 ALA A O 1
ATOM 1241 N N . ILE A 1 167 ? -6.002 -10.038 10.509 1.00 98.31 167 ILE A N 1
ATOM 1242 C CA . ILE A 1 167 ? -5.265 -10.637 9.386 1.00 98.31 167 ILE A CA 1
ATOM 1243 C C . ILE A 1 167 ? -3.767 -10.757 9.706 1.00 98.31 167 ILE A C 1
ATOM 1245 O O . ILE A 1 167 ? -3.121 -11.744 9.359 1.00 98.31 167 ILE A O 1
ATOM 1249 N N . SER A 1 168 ? -3.185 -9.744 10.349 1.00 98.12 168 SER A N 1
ATOM 1250 C CA . SER A 1 168 ? -1.755 -9.667 10.665 1.00 98.12 168 SER A CA 1
ATOM 1251 C C . SER A 1 168 ? -1.544 -9.180 12.106 1.00 98.12 168 SER A C 1
ATOM 1253 O O . SER A 1 168 ? -1.302 -7.988 12.320 1.00 98.12 168 SER A O 1
ATOM 1255 N N . PRO A 1 169 ? -1.604 -10.087 13.102 1.00 98.19 169 PRO A N 1
ATOM 1256 C CA . PRO A 1 169 ? -1.575 -9.729 14.528 1.00 98.19 169 PRO A CA 1
ATOM 1257 C C . PRO A 1 169 ? -0.341 -8.931 14.972 1.00 98.19 169 PRO A C 1
ATOM 1259 O O . PRO A 1 169 ? -0.431 -8.069 15.849 1.00 98.19 169 PRO A O 1
ATOM 1262 N N . ASP A 1 170 ? 0.801 -9.172 14.327 1.00 97.62 170 ASP A N 1
ATOM 1263 C CA . ASP A 1 170 ? 2.083 -8.541 14.660 1.00 97.62 170 ASP A CA 1
ATOM 1264 C C . ASP A 1 170 ? 2.346 -7.240 13.877 1.00 97.62 170 ASP A C 1
ATOM 1266 O O . ASP A 1 170 ? 3.445 -6.678 13.933 1.00 97.62 170 ASP A O 1
ATOM 1270 N N . ASN A 1 171 ? 1.360 -6.734 13.124 1.00 98.06 171 ASN A N 1
ATOM 1271 C CA . ASN A 1 171 ? 1.538 -5.519 12.335 1.00 98.06 171 ASN A CA 1
ATOM 1272 C C . ASN A 1 171 ? 1.629 -4.274 13.239 1.00 98.06 171 ASN A C 1
ATOM 1274 O O . ASN A 1 171 ? 0.636 -3.790 13.784 1.00 98.06 171 ASN A O 1
ATOM 1278 N N . LYS A 1 172 ? 2.839 -3.717 13.357 1.00 98.12 172 LYS A N 1
ATOM 1279 C CA . LYS A 1 172 ? 3.140 -2.574 14.235 1.00 98.12 172 LYS A CA 1
ATOM 1280 C C . LYS A 1 172 ? 2.367 -1.299 13.888 1.00 98.12 172 LYS A C 1
ATOM 1282 O O . LYS A 1 172 ? 2.013 -0.548 14.797 1.00 98.12 172 LYS A O 1
ATOM 1287 N N . LEU A 1 173 ? 2.110 -1.036 12.604 1.00 97.19 173 LEU A N 1
ATOM 1288 C CA . LEU A 1 173 ? 1.341 0.141 12.184 1.00 97.19 173 LEU A CA 1
ATOM 1289 C C . LEU A 1 173 ? -0.118 0.013 12.623 1.00 97.19 173 LEU A C 1
ATOM 1291 O O . LEU A 1 173 ? -0.641 0.919 13.262 1.00 97.19 173 LEU A O 1
ATOM 1295 N N . ALA A 1 174 ? -0.740 -1.145 12.398 1.00 98.25 174 ALA A N 1
ATOM 1296 C CA . ALA A 1 174 ? -2.106 -1.398 12.847 1.00 98.25 174 ALA A CA 1
ATOM 1297 C C . ALA A 1 174 ? -2.243 -1.344 14.384 1.00 98.25 174 ALA A C 1
ATOM 1299 O O . ALA A 1 174 ? -3.215 -0.790 14.898 1.00 98.25 174 ALA A O 1
ATOM 1300 N N . GLN A 1 175 ? -1.250 -1.843 15.135 1.00 98.69 175 GLN A N 1
ATOM 1301 C CA . GLN A 1 175 ? -1.207 -1.698 16.600 1.00 98.69 175 GLN A CA 1
ATOM 1302 C C . GLN A 1 175 ? -1.137 -0.223 17.024 1.00 98.69 175 GLN A C 1
ATOM 1304 O O . GLN A 1 175 ? -1.814 0.183 17.971 1.00 98.69 175 GLN A O 1
ATOM 1309 N N . SER A 1 176 ? -0.346 0.579 16.307 1.00 98.44 176 SER A N 1
ATOM 1310 C CA . SER A 1 176 ? -0.162 2.005 16.592 1.00 98.44 176 SER A CA 1
ATOM 1311 C C . SER A 1 176 ? -1.432 2.806 16.296 1.00 98.44 176 SER A C 1
ATOM 1313 O O . SER A 1 176 ? -1.872 3.567 17.156 1.00 98.44 176 SER A O 1
ATOM 1315 N N . ASN A 1 177 ? -2.074 2.569 15.148 1.00 98.19 177 ASN A N 1
ATOM 1316 C CA . ASN A 1 177 ? -3.356 3.183 14.784 1.00 98.19 177 ASN A CA 1
ATOM 1317 C C . ASN A 1 177 ? -4.453 2.816 15.794 1.00 98.19 177 ASN A C 1
ATOM 1319 O O . ASN A 1 177 ? -5.144 3.686 16.321 1.00 98.19 177 ASN A O 1
ATOM 1323 N N . LYS A 1 178 ? -4.553 1.535 16.183 1.00 98.50 178 LYS A N 1
ATOM 1324 C CA . LYS A 1 178 ? -5.493 1.096 17.228 1.00 98.50 178 LYS A CA 1
ATOM 1325 C C . LYS A 1 178 ? -5.264 1.828 18.553 1.00 98.50 178 LYS A C 1
ATOM 1327 O O . LYS A 1 178 ? -6.228 2.260 19.194 1.00 98.50 178 LYS A O 1
ATOM 1332 N N . ALA A 1 179 ? -4.009 1.949 18.987 1.00 98.25 179 ALA A N 1
ATOM 1333 C CA . ALA A 1 179 ? -3.665 2.644 20.224 1.00 98.25 179 ALA A CA 1
ATOM 1334 C C . ALA A 1 179 ? -4.014 4.139 20.151 1.00 98.25 179 ALA A C 1
ATOM 1336 O O . ALA A 1 179 ? -4.602 4.674 21.094 1.00 98.25 179 ALA A O 1
ATOM 1337 N N . TYR A 1 180 ? -3.709 4.784 19.022 1.00 97.75 180 TYR A N 1
ATOM 1338 C CA . TYR A 1 180 ? -4.039 6.181 18.762 1.00 97.75 180 TYR A CA 1
ATOM 1339 C C . TYR A 1 180 ? -5.553 6.422 18.815 1.00 97.75 180 TYR A C 1
ATOM 1341 O O . TYR A 1 180 ? -6.016 7.195 19.658 1.00 97.75 180 TYR A O 1
ATOM 1349 N N . ALA A 1 181 ? -6.330 5.676 18.026 1.00 98.06 181 ALA A N 1
ATOM 1350 C CA . ALA A 1 181 ? -7.789 5.758 18.006 1.00 98.06 181 ALA A CA 1
ATOM 1351 C C . ALA A 1 181 ? -8.398 5.549 19.402 1.00 98.06 181 ALA A C 1
ATOM 1353 O O . ALA A 1 181 ? -9.232 6.330 19.860 1.00 98.06 181 ALA A O 1
ATOM 1354 N N . THR A 1 182 ? -7.923 4.541 20.141 1.00 97.62 182 THR A N 1
ATOM 1355 C CA . THR A 1 182 ? -8.385 4.268 21.514 1.00 97.62 182 THR A CA 1
ATOM 1356 C C . THR A 1 182 ? -8.110 5.445 22.454 1.00 97.62 182 THR A C 1
ATOM 1358 O O . THR A 1 182 ? -8.960 5.802 23.274 1.00 97.62 182 THR A O 1
ATOM 1361 N N . GLY A 1 183 ? -6.936 6.071 22.345 1.00 97.31 183 GLY A N 1
ATOM 1362 C CA . GLY A 1 183 ? -6.588 7.266 23.110 1.00 97.31 183 GLY A CA 1
ATOM 1363 C C . GLY A 1 183 ? -7.534 8.432 22.820 1.00 97.31 183 GLY A C 1
ATOM 1364 O O . GLY A 1 183 ? -8.059 9.046 23.753 1.00 97.31 183 GLY A O 1
ATOM 1365 N N . MET A 1 184 ? -7.814 8.687 21.541 1.00 96.62 184 MET A N 1
ATOM 1366 C CA . MET A 1 184 ? -8.710 9.763 21.110 1.00 96.62 184 MET A CA 1
ATOM 1367 C C . MET A 1 184 ? -10.151 9.548 21.589 1.00 96.62 184 MET A C 1
ATOM 1369 O O . MET A 1 184 ? -10.758 10.464 22.150 1.00 96.62 184 MET A O 1
ATOM 1373 N N . LEU A 1 185 ? -10.664 8.319 21.492 1.00 95.38 185 LEU A N 1
ATOM 1374 C CA . LEU A 1 185 ? -12.000 7.945 21.975 1.00 95.38 185 LEU A CA 1
ATOM 1375 C C . LEU A 1 185 ? -12.142 8.019 23.500 1.00 95.38 185 LEU A C 1
ATOM 1377 O O . LEU A 1 185 ? -13.211 8.326 24.028 1.00 95.38 185 LEU A O 1
ATOM 1381 N N . ASN A 1 186 ? -11.076 7.731 24.241 1.00 93.44 186 ASN A N 1
ATOM 1382 C CA . ASN A 1 186 ? -11.092 7.862 25.695 1.00 93.44 186 ASN A CA 1
ATOM 1383 C C . ASN A 1 186 ? -11.061 9.330 26.136 1.00 93.44 186 ASN A C 1
ATOM 1385 O O . ASN A 1 186 ? -11.678 9.683 27.143 1.00 93.44 186 ASN A O 1
ATOM 1389 N N . ASN A 1 187 ? -10.369 10.188 25.386 1.00 87.75 187 ASN A N 1
ATOM 1390 C CA . ASN A 1 187 ? -10.319 11.620 25.658 1.00 87.75 187 ASN A CA 1
ATOM 1391 C C . ASN A 1 187 ? -11.654 12.306 25.339 1.00 87.75 187 ASN A C 1
ATOM 1393 O O . ASN A 1 187 ? -12.114 13.121 26.137 1.00 87.75 187 ASN A O 1
ATOM 1397 N N . SER A 1 188 ? -12.324 11.934 24.242 1.00 79.25 188 SER A N 1
ATOM 1398 C CA . SER A 1 188 ? -13.637 12.493 23.887 1.00 79.25 188 SER A CA 1
ATOM 1399 C C . SER A 1 188 ? -14.713 12.177 24.933 1.00 79.25 188 SER A C 1
ATOM 1401 O O . SE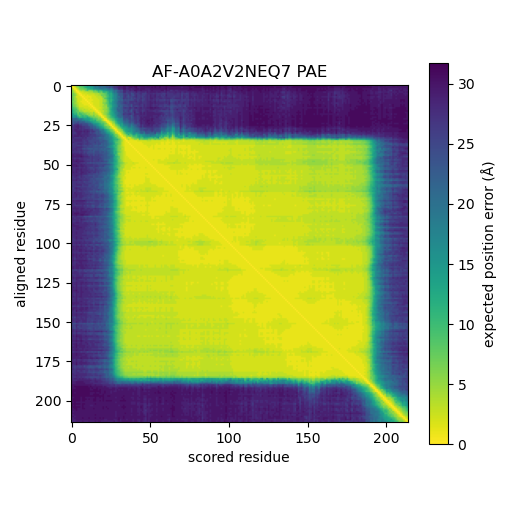R A 1 188 ? -15.510 13.046 25.273 1.00 79.25 188 SER A O 1
ATOM 1403 N N . LYS A 1 189 ? -14.685 10.975 25.526 1.00 73.69 189 LYS A N 1
ATOM 1404 C CA . LYS A 1 189 ? -15.599 10.563 26.610 1.00 73.69 189 LYS A CA 1
ATOM 1405 C C . LYS A 1 189 ? -15.340 11.264 27.946 1.00 73.69 189 LYS A C 1
ATOM 1407 O O . LYS A 1 189 ? -16.247 11.355 28.769 1.00 73.69 189 LYS A O 1
ATOM 1412 N N . LYS A 1 190 ? -14.106 11.719 28.191 1.00 60.22 190 LYS A N 1
ATOM 1413 C CA . LYS A 1 190 ? -13.720 12.433 29.420 1.00 60.22 190 LYS A CA 1
ATOM 1414 C C . LYS A 1 190 ? -14.035 13.919 29.379 1.00 60.22 190 LYS A C 1
ATOM 1416 O O . LYS A 1 190 ? -14.067 14.526 30.445 1.00 60.22 190 LYS A O 1
ATOM 1421 N N . SER A 1 191 ? -14.268 14.499 28.202 1.00 48.00 191 SER A N 1
ATOM 1422 C CA . SER A 1 191 ? -14.846 15.836 28.104 1.00 48.00 191 SER A CA 1
ATOM 1423 C C . SER A 1 191 ? -16.246 15.764 28.707 1.00 48.00 191 SER A C 1
ATOM 1425 O O . SER A 1 191 ? -17.115 15.133 28.101 1.00 48.00 191 SER A O 1
ATOM 1427 N N . PRO A 1 192 ? -16.501 16.350 29.896 1.00 50.47 192 PRO A N 1
ATOM 1428 C CA . PRO A 1 192 ? -17.858 16.423 30.385 1.00 50.47 192 PRO A CA 1
ATOM 1429 C C . PRO A 1 192 ? -18.584 17.294 29.370 1.00 50.47 192 PRO A C 1
ATOM 1431 O O . PRO A 1 192 ? -18.355 18.502 29.290 1.00 50.47 192 PRO A O 1
ATOM 1434 N N . VAL A 1 193 ? -19.434 16.677 28.554 1.00 54.12 193 VAL A N 1
ATOM 1435 C CA . VAL A 1 193 ? -20.503 17.405 27.890 1.00 54.12 193 VAL A CA 1
ATOM 1436 C C . VAL A 1 193 ? -21.299 17.950 29.060 1.00 54.12 193 VAL A C 1
ATOM 1438 O O . VAL A 1 193 ? -22.053 17.208 29.673 1.00 54.12 193 VAL A O 1
ATOM 1441 N N . ASN A 1 194 ? -21.006 19.181 29.478 1.00 44.81 194 ASN A N 1
ATOM 1442 C CA . ASN A 1 194 ? -21.787 19.884 30.472 1.00 44.81 194 ASN A CA 1
ATOM 1443 C C . ASN A 1 194 ? -23.149 20.052 29.799 1.00 44.81 194 ASN A C 1
ATOM 1445 O O . ASN A 1 194 ? -23.260 20.891 28.896 1.00 44.81 194 ASN A O 1
ATOM 1449 N N . PRO A 1 195 ? -24.153 19.214 30.111 1.00 46.81 195 PRO A N 1
ATOM 1450 C CA . PRO A 1 195 ? -25.452 19.394 29.518 1.00 46.81 195 PRO A CA 1
ATOM 1451 C C . PRO A 1 195 ? -25.975 20.613 30.247 1.00 46.81 195 PRO A C 1
ATOM 1453 O O . PRO A 1 195 ? -26.308 20.501 31.423 1.00 46.81 195 PRO A O 1
ATOM 1456 N N . LEU A 1 196 ? -25.889 21.770 29.580 1.00 45.91 196 LEU A N 1
ATOM 1457 C CA . LEU A 1 196 ? -26.599 23.005 29.888 1.00 45.91 196 LEU A CA 1
ATOM 1458 C C . LEU A 1 196 ? -27.369 22.871 31.197 1.00 45.91 196 LEU A C 1
ATOM 1460 O O . LEU A 1 196 ? -28.476 22.332 31.189 1.00 45.91 196 LEU A O 1
ATOM 1464 N N . ILE A 1 197 ? -26.801 23.344 32.313 1.00 51.62 197 ILE A N 1
ATOM 1465 C CA . ILE A 1 197 ? -27.650 23.760 33.429 1.00 51.62 197 ILE A CA 1
ATOM 1466 C C . ILE A 1 197 ? -28.704 24.635 32.750 1.00 51.62 197 ILE A C 1
ATOM 1468 O O . ILE A 1 197 ? -28.317 25.653 32.162 1.00 51.62 197 ILE A O 1
ATOM 1472 N N . PRO A 1 198 ? -29.988 24.239 32.697 1.00 46.50 198 PRO A N 1
ATOM 1473 C CA . PRO A 1 198 ? -30.963 25.069 32.035 1.00 46.50 198 PRO A CA 1
ATOM 1474 C C . PRO A 1 198 ? -31.012 26.333 32.883 1.00 46.50 198 PRO A C 1
ATOM 1476 O O . PRO A 1 198 ? -31.495 26.315 34.014 1.00 46.50 198 PRO A O 1
ATOM 1479 N N . LEU A 1 199 ? -30.470 27.429 32.346 1.00 49.47 199 LEU A N 1
ATOM 1480 C CA . LEU A 1 199 ? -30.412 28.752 32.977 1.00 49.47 199 LEU A CA 1
ATOM 1481 C C . LEU A 1 199 ? -31.809 29.218 33.450 1.00 49.47 199 LEU A C 1
ATOM 1483 O O . LEU A 1 199 ? -31.943 30.111 34.280 1.00 49.47 199 LEU A O 1
ATOM 1487 N N . VAL A 1 200 ? -32.858 28.554 32.960 1.00 51.16 200 VAL A N 1
ATOM 1488 C CA . VAL A 1 200 ? -34.265 28.691 33.337 1.00 51.16 200 VAL A CA 1
ATOM 1489 C C . VAL A 1 200 ? -34.541 28.304 34.803 1.00 51.16 200 VAL A C 1
ATOM 1491 O O . VAL A 1 200 ? -35.394 28.923 35.436 1.00 51.16 200 VAL A O 1
ATOM 1494 N N . ALA A 1 201 ? -33.797 27.364 35.401 1.00 48.59 201 ALA A N 1
ATOM 1495 C CA . ALA A 1 201 ? -34.002 26.973 36.803 1.00 48.59 201 ALA A CA 1
ATOM 1496 C C . ALA A 1 201 ? -33.551 28.053 37.808 1.00 48.59 201 ALA A C 1
ATOM 1498 O O . ALA A 1 201 ? -34.082 28.121 38.915 1.00 48.59 201 ALA A O 1
ATOM 1499 N N . LEU A 1 202 ? -32.623 28.938 37.420 1.00 48.81 202 LEU A N 1
ATOM 1500 C CA . LEU A 1 202 ? -32.149 30.029 38.280 1.00 48.81 202 LEU A CA 1
ATOM 1501 C C . LEU A 1 202 ? -33.093 31.246 38.260 1.00 48.81 202 LEU A C 1
ATOM 1503 O O . LEU A 1 202 ? -33.153 32.000 39.227 1.00 48.81 202 LEU A O 1
ATOM 1507 N N . ILE A 1 203 ? -33.862 31.428 37.181 1.00 50.91 203 ILE A N 1
ATOM 1508 C CA . ILE A 1 203 ? -34.734 32.600 37.000 1.00 50.91 203 ILE A CA 1
ATOM 1509 C C . ILE A 1 203 ? -36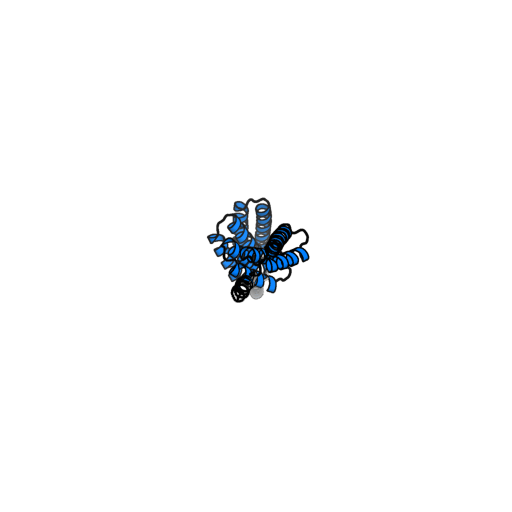.119 32.372 37.635 1.00 50.91 203 ILE A C 1
ATOM 1511 O O . ILE A 1 203 ? -36.693 33.299 38.207 1.00 50.91 203 ILE A O 1
ATOM 1515 N N . CYS A 1 204 ? -36.638 31.139 37.648 1.00 48.28 204 CYS A N 1
ATOM 1516 C CA . CYS A 1 204 ? -37.941 30.848 38.266 1.00 48.28 204 CYS A CA 1
ATOM 1517 C C . CYS A 1 204 ? -37.930 30.812 39.809 1.00 48.28 204 CYS A C 1
ATOM 1519 O O . CYS A 1 204 ? -38.990 30.943 40.418 1.00 48.28 204 CYS A O 1
ATOM 1521 N N . GLY A 1 205 ? -36.766 30.688 40.459 1.00 47.19 205 GLY A N 1
ATOM 1522 C CA . GLY A 1 205 ? -36.659 30.664 41.927 1.00 47.19 205 GLY A CA 1
ATOM 1523 C C . GLY A 1 205 ? -36.672 32.040 42.612 1.00 47.19 205 GLY A C 1
ATOM 1524 O O . GLY A 1 205 ? -36.952 32.122 43.805 1.00 47.19 205 GLY A O 1
ATOM 1525 N N . VAL A 1 206 ? -36.398 33.129 41.883 1.00 48.56 206 VAL A N 1
ATOM 1526 C CA . VAL A 1 206 ? -36.219 34.472 42.477 1.00 48.56 206 VAL A CA 1
ATOM 1527 C C . VAL A 1 206 ? -37.510 35.308 42.466 1.00 48.56 206 VAL A C 1
ATOM 1529 O O . VAL A 1 206 ? -37.667 36.217 43.278 1.00 48.56 206 VAL A O 1
ATOM 1532 N N . VAL A 1 207 ? -38.496 34.974 41.627 1.00 47.03 207 VAL A N 1
ATOM 1533 C CA . VAL A 1 207 ? -39.717 35.796 41.474 1.00 47.03 207 VAL A CA 1
ATOM 1534 C C . VAL A 1 207 ? -40.783 35.525 42.554 1.00 47.03 207 VAL A C 1
ATOM 1536 O O . VAL A 1 207 ? -41.629 36.380 42.806 1.00 47.03 207 VAL A O 1
ATOM 1539 N N . LEU A 1 208 ? -40.731 34.403 43.283 1.00 43.41 208 LEU A N 1
ATOM 1540 C CA . LEU A 1 208 ? -41.753 34.070 44.296 1.00 43.41 208 LEU A CA 1
ATOM 1541 C C . LEU A 1 208 ? -41.478 34.607 45.717 1.00 43.41 208 LEU A C 1
ATOM 1543 O O . LEU A 1 208 ? -42.336 34.465 46.587 1.00 43.41 208 LEU A O 1
ATOM 1547 N N . ALA A 1 209 ? -40.340 35.267 45.969 1.00 46.16 209 ALA A N 1
ATOM 1548 C CA . ALA A 1 209 ? -39.969 35.727 47.316 1.00 46.16 209 ALA A CA 1
ATOM 1549 C C . ALA A 1 209 ? -40.228 37.223 47.606 1.00 46.16 209 ALA A C 1
ATOM 1551 O O . ALA A 1 209 ? -40.127 37.631 48.761 1.00 46.16 209 ALA A O 1
ATOM 1552 N N . ILE A 1 210 ? -40.600 38.045 46.614 1.00 48.00 210 ILE A N 1
ATOM 1553 C CA . ILE A 1 210 ? -40.768 39.508 46.804 1.00 48.00 210 ILE A CA 1
ATOM 1554 C C . ILE A 1 210 ? -42.255 39.926 46.932 1.00 48.00 210 ILE A C 1
ATOM 1556 O O . ILE A 1 210 ? -42.569 41.062 47.265 1.00 48.00 210 ILE A O 1
ATOM 1560 N N . GLY A 1 211 ? -43.205 38.996 46.768 1.00 48.09 211 GLY A N 1
ATOM 1561 C CA . GLY A 1 211 ? -44.646 39.300 46.717 1.00 48.09 211 GLY A CA 1
ATOM 1562 C C . GLY A 1 211 ? -45.476 39.088 47.992 1.00 48.09 211 GLY A C 1
ATOM 1563 O O . GLY A 1 211 ? -46.701 39.103 47.900 1.00 48.09 211 GLY A O 1
ATOM 1564 N N . ARG A 1 212 ? -44.885 38.842 49.172 1.00 49.28 212 ARG A N 1
ATOM 1565 C CA . ARG A 1 212 ? -45.651 38.695 50.431 1.00 49.28 212 ARG A CA 1
ATOM 1566 C C . ARG A 1 212 ? -44.893 39.208 51.659 1.00 49.28 212 ARG A C 1
ATOM 1568 O O . ARG A 1 212 ? -44.370 38.422 52.442 1.00 49.28 212 ARG A O 1
ATOM 1575 N N . ARG A 1 213 ? -44.950 40.516 51.905 1.00 41.31 213 ARG A N 1
ATOM 1576 C CA . ARG A 1 213 ? -45.167 41.045 53.262 1.00 41.31 213 ARG A CA 1
ATOM 1577 C C . ARG A 1 213 ? -46.151 42.209 53.173 1.00 41.31 213 ARG A C 1
ATOM 1579 O O . ARG A 1 213 ? -46.015 43.057 52.299 1.00 41.31 213 ARG A O 1
ATOM 1586 N N . ARG A 1 214 ? -47.185 42.100 54.009 1.00 47.50 214 ARG A N 1
ATOM 1587 C CA . ARG A 1 214 ? -48.219 43.104 54.271 1.00 47.50 214 ARG A CA 1
ATOM 1588 C C . ARG A 1 214 ? -47.608 44.387 54.813 1.00 47.50 214 ARG A C 1
ATOM 1590 O O . ARG A 1 214 ? -46.567 44.262 55.497 1.00 47.50 214 ARG A O 1
#

Secondary structure (DSSP, 8-state):
----HHHHHHHHHHHHHHHH---TTSSSSSSHHHHHHHHHHHHHHHHHTT-HHHHHHHHHHHHHH-TT-HHHHHHHHHHHHHTT-HHHHHHHHHHHHHH-SS-HHHHHHHHHHHHHTT-HHHHHHHHHHHHHH-TT-HHHHHHHHHHHHHTT-HHHHHHHHHHHHHH-TT-HHHHHHHHHHHHHHHHHHHS-------THHHHTTTTTSSS---

Mean predicted aligned error: 12.7 Å

Organism: NCBI:txid668570

Nearest PDB structures (foldseek):
  6e37-assembly1_A  TM=9.524E-01  e=7.949E-07  Homo sapiens
  4gyw-assembly2_A  TM=8.628E-01  e=3.239E-07  Homo sapiens
  8cqq-assembly1_A  TM=7.790E-01  e=1.752E-07  synthetic construct
  5hgv-assembly1_A  TM=8.607E-01  e=3.913E-07  Homo sapiens
  5lfl-assembly6_F  TM=6.679E-01  e=8.848E-06  Solidesulfovibrio magneticus RS-1

Foldseek 3Di:
DDPDVVVVVVVVVVVVVVVVPDPPPPPPPPPLLVQLVVLQVVLVVCVVVVVLVSSLVSLVVSCVSPVQPLSSLLSNLVSCVVVVVLVVSVVSLVSNCVNPVQALSSLLSVLVSCVSVVNLVVSLVSLVSSCVSPVLPLSSLLSNLVSCVSVVVLVRNLVSLVSSCVNPVPPPSSVVSNVSSVVSVVVVVPPPPPPDPPVVVVVVVPVPPPPDDD

Solvent-accessible surface area (backbone atoms only — not comparable to full-atom values): 11394 Å² total; per-residue (Å²): 135,88,87,52,72,67,60,56,52,52,53,53,50,52,54,55,53,61,71,67,69,60,72,81,75,73,74,70,73,63,65,58,56,53,53,21,53,53,29,32,53,53,16,50,54,31,44,75,72,64,41,36,73,59,15,39,51,28,19,52,54,14,35,73,69,36,75,82,41,58,72,40,36,45,50,32,22,53,34,26,48,74,71,65,37,56,69,61,17,49,56,37,44,53,52,41,43,72,74,43,70,69,41,31,64,51,26,24,48,50,12,49,55,29,40,78,70,70,36,30,73,58,12,40,52,29,12,49,50,12,34,73,62,32,76,81,45,44,68,23,26,38,51,34,10,53,28,27,46,76,71,68,38,31,73,58,10,30,53,26,12,50,54,18,30,73,75,38,74,84,42,64,66,27,54,48,46,30,51,50,23,51,52,52,56,54,51,60,70,66,52,75,78,74,74,67,76,62,70,63,67,68,59,68,67,62,69,76,75,78,80,82,79,133

InterPro domains:
  IPR011990 Tetratricopeptide-like helical domain superfamily [G3DSA:1.25.40.10] (28-191)
  IPR011990 Tetratricopeptide-like helical domain superfamily [SSF48452] (36-187)
  IPR019734 Tetratricopeptide repeat [PF13181] (139-171)
  IPR019734 Tetratricopeptide repeat [PS50005] (138-171)
  IPR019734 Tetratricopeptide repeat [SM00028] (36-69)
  IPR019734 Tetratricopeptide repeat [SM00028] (70-103)
  IPR019734 Tetratricopeptide repeat [SM00028] (104-137)
  IPR019734 Tetratricopeptide repeat [SM00028] (138-171)
  IPR050498 Photosystem I assembly protein Ycf3 [PTHR44858] (39-190)

Radius of gyration: 32.45 Å; Cα contacts (8 Å, |Δi|>4): 243; chains: 1; bounding box: 73×84×116 Å